Protein AF-0000000081425627 (afdb_homodimer)

Sequence (368 aa):
LAQQHPHLKVQFAIGGWDNSQHFSVLAADFSRRRVLIDSVVQVVDTHGFDGVDLDWEYPVTGGATEGTPADRRNFVHLLRELRQRFDSYERKTNRQKPLLISFAGAAGQWTLDPGYDLPMLLKYVDFVNVMSYDYFGPWKSKWGAYTGPPAPLFFGQPKKFSGKTNVDWTMKYYSCRGKNLNKVLAQQHPHLKVQFAIGGWDNSQHFSVLAADFSRRRVLIDSVVQVVDTHGFDGVDLDWEYPVTGGATEGTPADRRNFVHLLRELRQRFDSYERKTNRQKPLLISFAGAAGQWTLDPGYDLPMLLKYVDFVNVMSYDYFGPWKSKWGAYTGPPAPLFFGQPKKFSGKTNVDWTMKYYSCRGKNLNKV

Solvent-accessible surface area (backbone atoms only — not comparable to full-atom values): 19250 Å² total; per-residue (Å²): 103,66,65,83,53,66,70,54,39,44,26,40,24,44,43,31,58,85,35,19,44,54,48,47,62,38,35,66,42,72,70,43,30,47,53,53,44,52,51,52,53,49,50,32,68,75,52,64,41,44,29,39,31,43,24,46,58,26,41,30,72,13,56,73,36,70,43,48,79,63,30,21,63,24,51,39,52,44,40,47,52,42,42,52,50,50,52,51,49,34,62,75,67,65,53,90,66,81,74,42,35,29,31,42,32,56,34,48,66,83,39,36,68,69,18,49,52,55,62,63,42,58,73,46,34,41,37,36,39,27,39,49,18,76,77,47,45,102,46,72,40,24,70,44,19,45,82,61,63,43,85,64,68,66,62,79,49,71,95,78,70,64,61,60,57,40,55,56,44,30,42,47,46,47,44,46,40,66,43,37,38,77,83,103,101,67,63,82,53,66,72,56,38,44,24,41,25,43,42,32,57,81,34,19,43,53,46,47,62,38,34,66,42,71,71,43,30,48,52,53,44,52,52,51,51,49,50,32,66,76,53,64,42,42,30,38,29,44,23,44,58,27,40,29,73,12,55,72,37,71,42,46,77,63,30,21,64,26,51,37,50,43,41,47,52,41,43,51,51,50,53,52,50,36,61,75,68,64,53,89,66,82,71,41,36,30,33,42,32,56,36,46,65,84,42,36,68,69,19,48,52,56,60,64,42,57,73,45,33,39,36,36,38,27,38,50,20,76,72,42,48,100,47,78,41,79,80,34,53,75,64,70,58,83,81,68,85,70,69,80,57,74,96,78,80,67,61,76,59,38,54,55,44,30,44,48,47,46,43,46,38,65,42,39,38,76,82,104

Organism: NCBI:txid290746

Foldseek 3Di:
DCPDPVPDAFAEEDADLVRLAVLLVQLVDDVSLVVVLVVQVVVCVVPVHLAYEYENQAAQCHRPGGHNLCQAVSLLVSLVVSLVVQVVVCVVVVPPHGRFYEYEYEQFPVRPVRRYPQLSNLVRGDDYHYPCCVLCPPNCPQVVCVVPGRDDQPDPPPPPPSSVCRNVVSVCVCCCCNVVVVVD/DCPDPVVDAFAEEDADLQRLAVLLVQLVDDVSLVVVLVVQVVVCVVPVHLAYEYENQAAQCHRPGGHNLCQAVSLLVSLVVSLVVQVVVCVVVVPPHGRFYEYEYEQFPVRPVRRYPQLSNLVRGDYYHYPCCVLCDVNPDPVVCPPPDDDPPPDPPPPPDPSVCRNVVSVCVCCCCNVVVVVD

Nearest PDB structures (foldseek):
  6kxl-assembly2_B  TM=9.225E-01  e=1.005E-10  Chitiniphilus shinanonensis
  6kxn-assembly2_B  TM=9.215E-01  e=2.998E-10  Chitiniphilus shinanonensis
  6kxm-assembly2_B  TM=8.104E-01  e=3.370E-11  Chitiniphilus shinanonensis
  1itx-assembly1_A  TM=7.631E-01  e=1.461E-11  Niallia circulans
  1rd6-assembly1_A  TM=9.068E-01  e=5.702E-10  Serratia marcescens

Secondary structure (DSSP, 8-state):
-TTSSTT-EEEEEEE-GGGHHHHHHHTSSHHHHHHHHHHHHHHHHHHT-SEEEEE---TTT-SSS---TTHHHHHHHHHHHHHHHHHHHHHHHT-SSPPEEEEEEP-SHHHHHHH--HHHHTTS-SEEEEEGGGGSSS--STTSSBTB---SS-S-S-TT--HHHHHHHHHHHHHHHHH-GGG-/-TTSSTT-EEEEEEE-GGGHHHHHHHTSSHHHHHHHHHHHHHHHHHHT-SEEEEE---TTT-SSS---TTHHHHHHHHHHHHHHHHHHHHHHHT-SSPPEEEEEEP-SHHHHHHH--HHHHTTS-SEEEEEGGGGSTT--STTSTTSS--------S-TT--SHHHHHHHHHHHHHHHH-GGG-

Radius of gyration: 20.05 Å; Cα contacts (8 Å, |Δi|>4): 628; chains: 2; bounding box: 56×46×54 Å

InterPro domains:
  IPR001223 Glycoside hydrolase family 18, catalytic domain [PF00704] (2-183)
  IPR001223 Glycoside hydrolase family 18, catalytic domain [PS51910] (1-184)
  IPR001579 Glycosyl hydrolase family 18, active site [PS01095] (49-57)
  IPR011583 Chitinase II/V-like, catalytic domain [SM00636] (2-184)
  IPR017853 Glycoside hydrolase superfamily [SSF51445] (2-184)

pLDDT: mean 72.83, std 23.9, range [24.16, 98.75]

Structure (mmCIF, N/CA/C/O backbone):
data_AF-0000000081425627-model_v1
#
loop_
_entity.id
_entity.type
_entity.pdbx_description
1 polymer 'GH18 domain-containing protein'
#
loop_
_atom_site.group_PDB
_atom_site.id
_atom_site.type_symbol
_atom_site.label_atom_id
_atom_site.label_alt_id
_atom_site.label_comp_id
_atom_site.label_asym_id
_atom_site.label_entity_id
_atom_site.label_seq_id
_atom_site.pdbx_PDB_ins_code
_atom_site.Cartn_x
_atom_site.Cartn_y
_atom_site.Cartn_z
_atom_site.occupancy
_atom_site.B_iso_or_equiv
_atom_site.auth_seq_id
_atom_site.auth_comp_id
_atom_site.auth_asym_id
_atom_site.auth_atom_id
_atom_site.pdbx_PDB_model_num
ATOM 1 N N . LEU A 1 1 ? -10.188 -14.094 17.859 1 28.55 1 LEU A N 1
ATOM 2 C CA . LEU A 1 1 ? -10.453 -13.305 16.672 1 28.55 1 LEU A CA 1
ATOM 3 C C . LEU A 1 1 ? -9.18 -13.109 15.844 1 28.55 1 LEU A C 1
ATOM 5 O O . LEU A 1 1 ? -9.188 -13.305 14.625 1 28.55 1 LEU A O 1
ATOM 9 N N . ALA A 1 2 ? -8.258 -12.414 16.516 1 36.66 2 ALA A N 1
ATOM 10 C CA . ALA A 1 2 ? -6.848 -12.102 16.281 1 36.66 2 ALA A CA 1
ATOM 11 C C . ALA A 1 2 ? -6.039 -13.367 16.016 1 36.66 2 ALA A C 1
ATOM 13 O O . ALA A 1 2 ? -4.844 -13.297 15.719 1 36.66 2 ALA A O 1
ATOM 14 N N . GLN A 1 3 ? -6.699 -14.344 16.125 1 41.34 3 GLN A N 1
ATOM 15 C CA . GLN A 1 3 ? -5.891 -15.477 16.547 1 41.34 3 GLN A CA 1
ATOM 16 C C . GLN A 1 3 ? -5.219 -16.156 15.359 1 41.34 3 GLN A C 1
ATOM 18 O O . GLN A 1 3 ? -4.133 -16.719 15.492 1 41.34 3 GLN A O 1
ATOM 23 N N . GLN A 1 4 ? -6.113 -16.25 14.141 1 46.72 4 GLN A N 1
ATOM 24 C CA . GLN A 1 4 ? -5.562 -17.281 13.266 1 46.72 4 GLN A CA 1
ATOM 25 C C . GLN A 1 4 ? -4.414 -16.734 12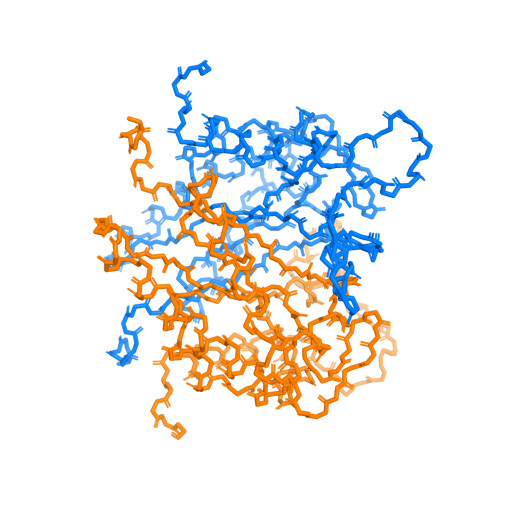.422 1 46.72 4 GLN A C 1
ATOM 27 O O . GLN A 1 4 ? -3.506 -17.469 12.039 1 46.72 4 GLN A O 1
ATOM 32 N N . HIS A 1 5 ? -4.562 -15.461 11.953 1 59.19 5 HIS A N 1
ATOM 33 C CA . HIS A 1 5 ? -3.389 -14.891 11.305 1 59.19 5 HIS A CA 1
ATOM 34 C C . HIS A 1 5 ? -2.873 -13.68 12.07 1 59.19 5 HIS A C 1
ATOM 36 O O . HIS A 1 5 ? -2.9 -12.555 11.562 1 59.19 5 HIS A O 1
ATOM 42 N N . PRO A 1 6 ? -2.516 -13.961 13.281 1 60.44 6 PRO A N 1
ATOM 43 C CA . PRO A 1 6 ? -2.125 -12.852 14.148 1 60.44 6 PRO A CA 1
ATOM 44 C C . PRO A 1 6 ? -1.086 -11.938 13.508 1 60.44 6 PRO A C 1
ATOM 46 O O . PRO A 1 6 ? -0.896 -10.805 13.961 1 60.44 6 PRO A O 1
ATOM 49 N N . HIS A 1 7 ? -0.625 -12.422 12.305 1 71.19 7 HIS A N 1
ATOM 50 C CA . HIS A 1 7 ? 0.45 -11.633 11.711 1 71.19 7 HIS A CA 1
ATOM 51 C C . HIS A 1 7 ? -0.089 -10.672 10.664 1 71.19 7 HIS A C 1
ATOM 53 O O . HIS A 1 7 ? 0.584 -9.703 10.297 1 71.19 7 HIS A O 1
ATOM 59 N N . LEU A 1 8 ? -1.434 -10.914 10.289 1 79.81 8 LEU A N 1
ATOM 60 C CA . LEU A 1 8 ? -1.987 -10.117 9.195 1 79.81 8 LEU A CA 1
ATOM 61 C C . LEU A 1 8 ? -2.408 -8.734 9.688 1 79.81 8 LEU A C 1
ATOM 63 O O . LEU A 1 8 ? -3.055 -8.617 10.727 1 79.81 8 LEU A O 1
ATOM 67 N N . LYS A 1 9 ? -1.965 -7.75 8.992 1 85.81 9 LYS A N 1
ATOM 68 C CA . LYS A 1 9 ? -2.402 -6.379 9.234 1 85.81 9 LYS A CA 1
ATOM 69 C C . LYS A 1 9 ? -3.223 -5.844 8.062 1 85.81 9 LYS A C 1
ATOM 71 O O . LYS A 1 9 ? -2.891 -6.09 6.906 1 85.81 9 LYS A O 1
ATOM 76 N N . VAL A 1 10 ? -4.32 -5.199 8.422 1 84.38 10 VAL A N 1
ATOM 77 C CA . VAL A 1 10 ? -5.188 -4.598 7.41 1 84.38 10 VAL A CA 1
ATOM 78 C C . VAL A 1 10 ? -5.254 -3.088 7.617 1 84.38 10 VAL A C 1
ATOM 80 O O . VAL A 1 10 ? -5.676 -2.617 8.672 1 84.38 10 VAL A O 1
ATOM 83 N N . GLN A 1 11 ? -4.789 -2.363 6.637 1 86.62 11 GLN A N 1
ATOM 84 C CA . GLN A 1 11 ? -4.891 -0.909 6.602 1 86.62 11 GLN A CA 1
ATOM 85 C C . GLN A 1 11 ? -5.93 -0.458 5.574 1 86.62 11 GLN A C 1
ATOM 87 O O . GLN A 1 11 ? -6.23 -1.188 4.629 1 86.62 11 GLN A O 1
ATOM 92 N N . PHE A 1 12 ? -6.473 0.724 5.836 1 83.12 12 PHE A N 1
ATOM 93 C CA . PHE A 1 12 ? -7.242 1.351 4.77 1 83.12 12 PHE A CA 1
ATOM 94 C C . PHE A 1 12 ? -6.453 2.484 4.125 1 83.12 12 PHE A C 1
ATOM 96 O O . PHE A 1 12 ? -5.656 3.148 4.789 1 83.12 12 PHE A O 1
ATOM 103 N N . ALA A 1 13 ? -6.672 2.572 2.824 1 84.12 13 ALA A N 1
ATOM 104 C CA . ALA A 1 13 ? -5.949 3.592 2.068 1 84.12 13 ALA A CA 1
ATOM 105 C C . ALA A 1 13 ? -6.855 4.773 1.736 1 84.12 13 ALA A C 1
ATOM 107 O O . ALA A 1 13 ? -8.031 4.59 1.398 1 84.12 13 ALA A O 1
ATOM 108 N N . ILE A 1 14 ? -6.227 5.941 1.899 1 81.31 14 ILE A N 1
ATOM 109 C CA . ILE A 1 14 ? -6.945 7.145 1.5 1 81.31 14 ILE A CA 1
ATOM 110 C C . ILE A 1 14 ? -6.176 7.859 0.392 1 81.31 14 ILE A C 1
ATOM 112 O O . ILE A 1 14 ? -4.945 7.914 0.417 1 81.31 14 ILE A O 1
ATOM 116 N N . GLY A 1 15 ? -6.895 8.359 -0.601 1 76.38 15 GLY A N 1
ATOM 117 C CA . GLY A 1 15 ? -6.301 9.133 -1.684 1 76.38 15 GLY A CA 1
ATOM 118 C C . GLY A 1 15 ? -6.285 8.391 -3.006 1 76.38 15 GLY A C 1
ATOM 119 O O . GLY A 1 15 ? -7.258 7.719 -3.361 1 76.38 15 GLY A O 1
ATOM 120 N N . GLY A 1 16 ? -5.141 8.523 -3.832 1 64.12 16 GLY A N 1
ATOM 121 C CA . GLY A 1 16 ? -5.008 7.996 -5.184 1 64.12 16 GLY A CA 1
ATOM 122 C C . GLY A 1 16 ? -4.996 9.078 -6.246 1 64.12 16 GLY A C 1
ATOM 123 O O . GLY A 1 16 ? -5.156 10.266 -5.934 1 64.12 16 GLY A O 1
ATOM 124 N N . TRP A 1 17 ? -4.656 8.648 -7.445 1 55.59 17 TRP A N 1
ATOM 125 C CA . TRP A 1 17 ? -4.41 9.5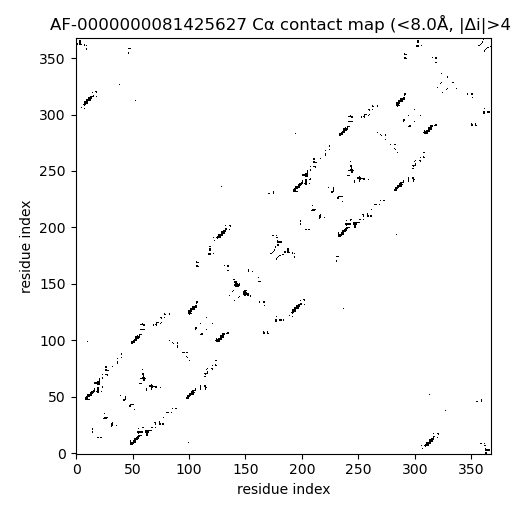78 -8.547 1 55.59 17 TRP A CA 1
ATOM 126 C C . TRP A 1 17 ? -5.551 10.586 -8.68 1 55.59 17 TRP A C 1
ATOM 128 O O . TRP A 1 17 ? -5.32 11.797 -8.664 1 55.59 17 TRP A O 1
ATOM 138 N N . ASP A 1 18 ? -6.723 10.078 -8.68 1 58.22 18 ASP A N 1
ATOM 139 C CA . ASP A 1 18 ? -7.875 10.93 -8.945 1 58.22 18 ASP A CA 1
ATOM 140 C C . ASP A 1 18 ? -8.203 11.805 -7.738 1 58.22 18 ASP A C 1
ATOM 142 O O . ASP A 1 18 ? -8.922 12.797 -7.863 1 58.22 18 ASP A O 1
ATOM 146 N N . ASN A 1 19 ? -7.547 11.461 -6.602 1 61.03 19 ASN A N 1
ATOM 147 C CA . ASN A 1 19 ? -7.953 12.172 -5.391 1 61.03 19 ASN A CA 1
ATOM 148 C C . ASN A 1 19 ? -6.809 13.016 -4.828 1 61.03 19 ASN A C 1
ATOM 150 O O . ASN A 1 19 ? -6.938 13.602 -3.754 1 61.03 19 ASN A O 1
ATOM 154 N N . SER A 1 20 ? -5.762 13.102 -5.582 1 63.62 20 SER A N 1
ATOM 155 C CA . SER A 1 20 ? -4.578 13.805 -5.113 1 63.62 20 SER A CA 1
ATOM 156 C C . SER A 1 20 ? -4.879 15.281 -4.855 1 63.62 20 SER A C 1
ATOM 158 O O . SER A 1 20 ? -4.336 15.875 -3.926 1 63.62 20 SER A O 1
ATOM 160 N N . GLN A 1 21 ? -5.805 15.852 -5.629 1 65.06 21 GLN A N 1
ATOM 161 C CA . GLN A 1 21 ? -6.156 17.266 -5.484 1 65.06 21 GLN A CA 1
ATOM 162 C C . GLN A 1 21 ? -6.801 17.531 -4.125 1 65.06 21 GLN A C 1
ATOM 164 O O . GLN A 1 21 ? -6.676 18.625 -3.582 1 65.06 21 GLN A O 1
ATOM 169 N N . HIS A 1 22 ? -7.379 16.625 -3.604 1 75.06 22 HIS A N 1
ATOM 170 C CA . HIS A 1 22 ? -8.062 16.812 -2.33 1 75.06 22 HIS A CA 1
ATOM 171 C C . HIS A 1 22 ? -7.074 16.828 -1.167 1 75.06 22 HIS A C 1
ATOM 173 O O . HIS A 1 22 ? -7.316 17.469 -0.146 1 75.06 22 HIS A O 1
ATOM 179 N N . PHE A 1 23 ? -6.016 16.188 -1.424 1 82.88 23 PHE A N 1
ATOM 180 C CA . PHE A 1 23 ? -5.031 16.172 -0.348 1 82.88 23 PHE A CA 1
ATOM 181 C C . PHE A 1 23 ? -4.414 17.562 -0.154 1 82.88 23 PHE A C 1
ATOM 183 O O . PHE A 1 23 ? -4.152 17.969 0.977 1 82.88 23 PHE A O 1
ATOM 190 N N . SER A 1 24 ? -4.25 18.234 -1.32 1 85.75 24 SER A N 1
ATOM 191 C CA . SER A 1 24 ? -3.672 19.578 -1.219 1 85.75 24 SER A CA 1
ATOM 192 C C . SER A 1 24 ? -4.551 20.484 -0.38 1 85.75 24 SER A C 1
ATOM 194 O O . SER A 1 24 ? -4.051 21.266 0.444 1 85.75 24 SER A O 1
ATOM 196 N N . VAL A 1 25 ? -5.82 20.391 -0.529 1 84.19 25 VAL A N 1
ATOM 197 C CA . VAL A 1 25 ? -6.766 21.234 0.196 1 84.19 25 VAL A CA 1
ATOM 198 C C . VAL A 1 25 ? -6.879 20.766 1.643 1 84.19 25 VAL A C 1
ATOM 200 O O . VAL A 1 25 ? -6.812 21.562 2.574 1 84.19 25 VAL A O 1
ATOM 203 N N . LEU A 1 26 ? -6.926 19.5 1.896 1 86 26 LEU A N 1
ATOM 204 C CA . LEU A 1 26 ? -7.164 18.922 3.215 1 86 26 LEU A CA 1
ATOM 205 C C . LEU A 1 26 ? -5.934 19.078 4.105 1 86 26 LEU A C 1
ATOM 207 O O . LEU A 1 26 ? -6.059 19.172 5.328 1 86 26 LEU A O 1
ATOM 211 N N . ALA A 1 27 ? -4.809 19.156 3.486 1 92 27 ALA A N 1
ATOM 212 C CA . ALA A 1 27 ? -3.568 19.219 4.258 1 92 27 ALA A CA 1
ATOM 213 C C . ALA A 1 27 ? -3.098 20.672 4.41 1 92 27 ALA A C 1
ATOM 215 O O . ALA A 1 27 ? -2.08 20.938 5.055 1 92 27 ALA A O 1
ATOM 216 N N . ALA A 1 28 ? -3.807 21.656 3.934 1 92.31 28 ALA A N 1
ATOM 217 C CA . ALA A 1 28 ? -3.33 23.016 3.701 1 92.31 28 ALA A CA 1
ATOM 218 C C . ALA A 1 28 ? -3.129 23.75 5.02 1 92.31 28 ALA A C 1
ATOM 220 O O . ALA A 1 28 ? -2.297 24.656 5.109 1 92.31 28 ALA A O 1
ATOM 221 N N . ASP A 1 29 ? -3.957 23.453 5.969 1 94.62 29 ASP A N 1
ATOM 222 C CA . ASP A 1 29 ? -3.834 24.125 7.25 1 94.62 29 ASP A CA 1
ATOM 223 C C . ASP A 1 29 ? -4.234 23.203 8.398 1 94.62 29 ASP A C 1
ATOM 225 O O . ASP A 1 29 ? -4.746 22.109 8.18 1 94.62 29 ASP A O 1
ATOM 229 N N . PHE A 1 30 ? -3.967 23.703 9.648 1 96.25 30 PHE A N 1
ATOM 230 C CA . PHE A 1 30 ? -4.117 22.891 10.852 1 96.25 30 PHE A CA 1
ATOM 231 C C . PHE A 1 30 ? -5.562 22.438 11.016 1 96.25 30 PHE A C 1
ATOM 233 O O . PHE A 1 30 ? -5.82 21.281 11.359 1 96.25 30 PHE A O 1
ATOM 240 N N . SER A 1 31 ? -6.473 23.328 10.812 1 94.44 31 SER A N 1
ATOM 241 C CA . SER A 1 31 ? -7.883 23.016 11.023 1 94.44 31 SER A CA 1
ATOM 242 C C . SER A 1 31 ? -8.352 21.922 10.07 1 94.44 31 SER A C 1
ATOM 244 O O . SER A 1 31 ? -9.07 21 10.477 1 94.44 31 SER A O 1
ATOM 246 N N . ARG A 1 32 ? -7.992 22.016 8.812 1 90.38 32 ARG A N 1
ATOM 247 C CA . ARG A 1 32 ? -8.383 21.031 7.82 1 90.38 32 ARG A CA 1
ATOM 248 C C . ARG A 1 32 ? -7.688 19.688 8.07 1 90.38 32 ARG A C 1
ATOM 250 O O . ARG A 1 32 ? -8.305 18.625 7.949 1 90.38 32 ARG A O 1
ATOM 257 N N . ARG A 1 33 ? -6.449 19.719 8.445 1 94.12 33 ARG A N 1
ATOM 258 C CA . ARG A 1 33 ? -5.742 18.5 8.789 1 94.12 33 ARG A CA 1
ATOM 259 C C . ARG A 1 33 ? -6.395 17.797 9.977 1 94.12 33 ARG A C 1
ATOM 261 O O . ARG A 1 33 ? -6.527 16.578 9.992 1 94.12 33 ARG A O 1
ATOM 268 N N . ARG A 1 34 ? -6.805 18.594 10.922 1 93.69 34 ARG A N 1
ATOM 269 C CA . ARG A 1 34 ? -7.453 18.031 12.102 1 93.69 34 ARG A CA 1
ATOM 270 C C . ARG A 1 34 ? -8.719 17.281 11.719 1 93.69 34 ARG A C 1
ATOM 272 O O . ARG A 1 34 ? -8.984 16.188 12.234 1 93.69 34 ARG A O 1
ATOM 279 N N . VAL A 1 35 ? -9.453 17.812 10.82 1 88.69 35 VAL A N 1
ATOM 280 C CA . VAL A 1 35 ? -10.688 17.172 10.367 1 88.69 35 VAL A CA 1
ATOM 281 C C . VAL A 1 35 ? -10.359 15.844 9.703 1 88.69 35 VAL A C 1
ATOM 283 O O . VAL A 1 35 ? -10.992 14.82 10 1 88.69 35 VAL A O 1
ATOM 286 N N . LEU A 1 36 ? -9.406 15.844 8.828 1 87.62 36 LEU A N 1
ATOM 287 C CA . LEU A 1 36 ? -9 14.617 8.156 1 87.62 36 LEU A CA 1
ATOM 288 C C . LEU A 1 36 ? -8.508 13.578 9.156 1 87.62 36 LEU A C 1
ATOM 290 O O . LEU A 1 36 ? -8.93 12.422 9.109 1 87.62 36 LEU A O 1
ATOM 294 N N . ILE A 1 37 ? -7.688 14.008 10.039 1 94.19 37 ILE A N 1
ATOM 295 C CA . ILE A 1 37 ? -7.078 13.117 11.023 1 94.19 37 ILE A CA 1
ATOM 296 C C . ILE A 1 37 ? -8.156 12.539 11.93 1 94.19 37 ILE A C 1
ATOM 298 O O . ILE A 1 37 ? -8.156 11.336 12.219 1 94.19 37 ILE A O 1
ATOM 302 N N . ASP A 1 38 ? -9.086 13.328 12.352 1 91.56 38 ASP A N 1
ATOM 303 C CA . ASP A 1 38 ? -10.195 12.844 13.172 1 91.56 38 ASP A CA 1
ATOM 304 C C . ASP A 1 38 ? -11.023 11.805 12.422 1 91.56 38 ASP A C 1
ATOM 306 O O . ASP A 1 38 ? -11.469 10.812 13 1 91.56 38 ASP A O 1
ATOM 310 N N . SER A 1 39 ? -11.227 12.016 11.172 1 85.56 39 SER A N 1
ATOM 311 C CA . SER A 1 39 ? -11.969 11.062 10.344 1 85.56 39 SER A CA 1
ATOM 312 C C . SER A 1 39 ? -11.227 9.734 10.242 1 85.56 39 SER A C 1
ATOM 314 O O . SER A 1 39 ? -11.844 8.672 10.289 1 85.56 39 SER A O 1
ATOM 316 N N . VAL A 1 40 ? -9.938 9.805 10.07 1 89.19 40 VAL A N 1
ATOM 317 C CA . VAL A 1 40 ? -9.109 8.602 9.992 1 89.19 40 VAL A CA 1
ATOM 318 C C . VAL A 1 40 ? -9.234 7.809 11.289 1 89.19 40 VAL A C 1
ATOM 320 O O . VAL A 1 40 ? -9.445 6.594 11.258 1 89.19 40 VAL A O 1
ATOM 323 N N . VAL A 1 41 ? -9.117 8.492 12.398 1 92.75 41 VAL A N 1
ATOM 324 C CA . VAL A 1 41 ? -9.195 7.832 13.703 1 92.75 41 VAL A CA 1
ATOM 325 C C . VAL A 1 41 ? -10.57 7.195 13.883 1 92.75 41 VAL A C 1
ATOM 327 O O . VAL A 1 41 ? -10.68 6.082 14.398 1 92.75 41 VAL A O 1
ATOM 330 N N . GLN A 1 42 ? -11.57 7.828 13.438 1 87.69 42 GLN A N 1
ATOM 331 C CA . GLN A 1 42 ? -12.922 7.289 13.531 1 87.69 42 GLN A CA 1
ATOM 332 C C . GLN A 1 42 ? -13.062 6 12.727 1 87.69 42 GLN A C 1
ATOM 334 O O . GLN A 1 42 ? -13.68 5.039 13.188 1 87.69 42 GLN A O 1
ATOM 339 N N . VAL A 1 43 ? -12.539 5.98 11.555 1 82.94 43 VAL A N 1
ATOM 340 C CA . VAL A 1 43 ? -12.602 4.797 10.703 1 82.94 43 VAL A CA 1
ATOM 341 C C . VAL A 1 43 ? -11.852 3.643 11.367 1 82.94 43 VAL A C 1
ATOM 343 O O . VAL A 1 43 ? -12.344 2.512 11.406 1 82.94 43 VAL A O 1
ATOM 346 N N . VAL A 1 44 ? -10.656 3.93 11.859 1 88.31 44 VAL A N 1
ATOM 347 C CA . VAL A 1 44 ? -9.852 2.93 12.547 1 88.31 44 VAL A CA 1
ATOM 348 C C . VAL A 1 44 ? -10.625 2.373 13.742 1 88.31 44 VAL A C 1
ATOM 350 O O . VAL A 1 44 ? -10.688 1.156 13.938 1 88.31 44 VAL A O 1
ATOM 353 N N . ASP A 1 45 ? -11.195 3.244 14.461 1 88.81 45 ASP A N 1
ATOM 354 C CA . ASP A 1 45 ? -11.93 2.859 15.664 1 88.81 45 ASP A CA 1
ATOM 355 C C . ASP A 1 45 ? -13.164 2.035 15.312 1 88.81 45 ASP A C 1
ATOM 357 O O . ASP A 1 45 ? -13.414 0.996 15.922 1 88.81 45 ASP A O 1
ATOM 361 N N . THR A 1 46 ? -13.922 2.395 14.344 1 83.06 46 THR A N 1
ATOM 362 C CA . THR A 1 46 ? -15.195 1.782 13.992 1 83.06 46 THR A CA 1
ATOM 363 C C . THR A 1 46 ? -14.984 0.41 13.359 1 83.06 46 THR A C 1
ATOM 365 O O . THR A 1 46 ? -15.742 -0.524 13.617 1 83.06 46 THR A O 1
ATOM 368 N N . HIS A 1 47 ? -13.922 0.257 12.547 1 81 47 HIS A N 1
ATOM 369 C CA . HIS A 1 47 ? -13.812 -0.945 11.734 1 81 47 HIS A CA 1
ATOM 370 C C . HIS A 1 47 ? -12.648 -1.818 12.188 1 81 47 HIS A C 1
ATOM 372 O O . HIS A 1 47 ? -12.453 -2.916 11.656 1 81 47 HIS A O 1
ATOM 378 N N . GLY A 1 48 ? -11.859 -1.321 13.086 1 84.31 48 GLY A N 1
ATOM 379 C CA . GLY A 1 48 ? -10.797 -2.127 13.664 1 84.31 48 GLY A CA 1
ATOM 380 C C . GLY A 1 48 ? -9.602 -2.285 12.742 1 84.31 48 GLY A C 1
ATOM 381 O O . GLY A 1 48 ? -8.938 -3.322 12.758 1 84.31 48 GLY A O 1
ATOM 382 N N . PHE A 1 49 ? -9.336 -1.328 11.93 1 87.44 49 PHE A N 1
ATOM 383 C CA . PHE A 1 49 ? -8.172 -1.37 11.047 1 87.44 49 PHE A CA 1
ATOM 384 C C . PHE A 1 49 ? -6.883 -1.225 11.852 1 87.44 49 PHE A C 1
ATOM 386 O O . PHE A 1 49 ? -6.891 -0.664 12.953 1 87.44 49 PHE A O 1
ATOM 393 N N . ASP A 1 50 ? -5.797 -1.773 11.258 1 91.44 50 ASP A N 1
ATOM 394 C CA . ASP A 1 50 ? -4.504 -1.753 11.93 1 91.44 50 ASP A CA 1
ATOM 395 C C . ASP A 1 50 ? -3.752 -0.456 11.641 1 91.44 50 ASP A C 1
ATOM 397 O O . ASP A 1 50 ? -2.686 -0.208 12.203 1 91.44 50 ASP A O 1
ATOM 401 N N . GLY A 1 51 ? -4.305 0.401 10.781 1 92.81 51 GLY A N 1
ATOM 402 C CA . GLY A 1 51 ? -3.664 1.659 10.43 1 92.81 51 GLY A CA 1
ATOM 403 C C . GLY A 1 51 ? -4.223 2.279 9.164 1 92.81 51 GLY A C 1
ATOM 404 O O . GLY A 1 51 ? -5.363 2.008 8.781 1 92.81 51 GLY A O 1
ATOM 405 N N . VAL A 1 52 ? -3.377 3.207 8.586 1 91.75 52 VAL A N 1
ATOM 406 C CA . VAL A 1 52 ? -3.811 3.936 7.398 1 91.75 52 VAL A CA 1
ATOM 407 C C . VAL A 1 52 ? -2.639 4.094 6.434 1 91.75 52 VAL A C 1
ATOM 409 O O . VAL A 1 52 ? -1.494 4.266 6.859 1 91.75 52 VAL A O 1
ATOM 412 N N . ASP A 1 53 ? -2.994 3.912 5.172 1 91.31 53 ASP A N 1
ATOM 413 C CA . ASP A 1 53 ? -2.064 4.211 4.09 1 91.31 53 ASP A CA 1
ATOM 414 C C . ASP A 1 53 ? -2.469 5.492 3.357 1 91.31 53 ASP A C 1
ATOM 416 O O . ASP A 1 53 ? -3.582 5.59 2.838 1 91.31 53 ASP A O 1
ATOM 420 N N . LEU A 1 54 ? -1.602 6.551 3.385 1 90.94 54 LEU A N 1
ATOM 421 C CA . LEU A 1 54 ? -1.88 7.793 2.672 1 90.94 54 LEU A CA 1
ATOM 422 C C . LEU A 1 54 ? -1.364 7.723 1.237 1 90.94 54 LEU A C 1
ATOM 424 O O . LEU A 1 54 ? -0.153 7.711 1.008 1 90.94 54 LEU A O 1
ATOM 428 N N . ASP A 1 55 ? -2.295 7.754 0.304 1 86.25 55 ASP A N 1
ATOM 429 C CA . ASP A 1 55 ? -1.98 7.633 -1.115 1 86.25 55 ASP A CA 1
ATOM 430 C C . ASP A 1 55 ? -2.092 8.984 -1.821 1 86.25 55 ASP A C 1
ATOM 432 O O . ASP A 1 55 ? -2.871 9.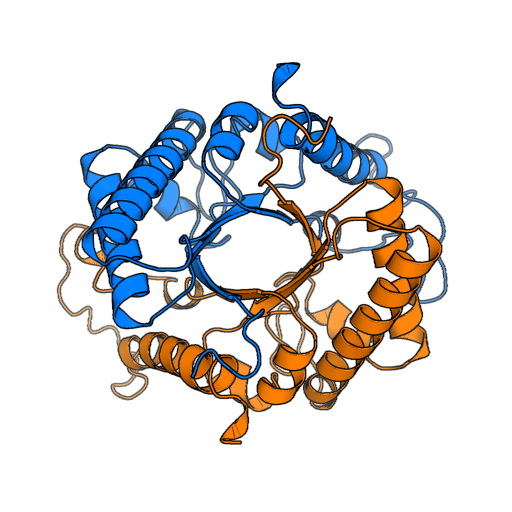133 -2.764 1 86.25 55 ASP A O 1
ATOM 436 N N . TRP A 1 56 ? -1.28 9.945 -1.415 1 84.19 56 TRP A N 1
ATOM 437 C CA . TRP A 1 56 ? -1.237 11.258 -2.064 1 84.19 56 TRP A CA 1
ATOM 438 C C . TRP A 1 56 ? -0.514 11.172 -3.404 1 84.19 56 TRP A C 1
ATOM 440 O O . TRP A 1 56 ? -0.99 11.711 -4.406 1 84.19 56 TRP A O 1
ATOM 450 N N . GLU A 1 57 ? 0.607 10.492 -3.557 1 76.25 57 GLU A N 1
ATOM 451 C CA . GLU A 1 57 ? 1.433 10.086 -4.691 1 76.25 57 GLU A CA 1
ATOM 452 C C . GLU A 1 57 ? 2.096 11.289 -5.348 1 76.25 57 GLU A C 1
ATOM 454 O O . GLU A 1 57 ? 3.264 11.234 -5.734 1 76.25 57 GLU A O 1
ATOM 459 N N . TYR A 1 58 ? 1.317 12.469 -5.422 1 79.88 58 TYR A N 1
ATOM 460 C CA . TYR A 1 58 ? 1.872 13.555 -6.227 1 79.88 58 TYR A CA 1
ATOM 461 C C . TYR A 1 58 ? 1.675 14.898 -5.539 1 79.88 58 TYR A C 1
ATOM 463 O O . TYR A 1 58 ? 1.111 15.828 -6.125 1 79.88 58 TYR A O 1
ATOM 471 N N . PRO A 1 59 ? 2.234 15.023 -4.273 1 88.75 59 PRO A N 1
ATOM 472 C CA . PRO A 1 59 ? 2.238 16.375 -3.717 1 88.75 59 PRO A CA 1
ATOM 473 C C . PRO A 1 59 ? 2.961 17.391 -4.613 1 88.75 59 PRO A C 1
ATOM 475 O O . PRO A 1 59 ? 3.975 17.047 -5.23 1 88.75 59 PRO A O 1
ATOM 478 N N . VAL A 1 60 ? 2.449 18.641 -4.715 1 86.5 60 VAL A N 1
ATOM 479 C CA . VAL A 1 60 ? 2.986 19.734 -5.504 1 86.5 60 VAL A CA 1
ATOM 480 C C . VAL A 1 60 ? 2.742 19.484 -6.988 1 86.5 60 VAL A C 1
ATOM 482 O O . VAL A 1 60 ? 2.201 20.344 -7.695 1 86.5 60 VAL A O 1
ATOM 485 N N . THR A 1 61 ? 3.094 18.281 -7.609 1 77.19 61 THR A N 1
ATOM 486 C CA . THR A 1 61 ? 3.236 18.062 -9.047 1 77.19 61 THR A CA 1
ATOM 487 C C . THR A 1 61 ? 1.94 17.531 -9.641 1 77.19 61 THR A C 1
ATOM 489 O O . THR A 1 61 ? 1.83 17.375 -10.859 1 77.19 61 THR A O 1
ATOM 492 N N . GLY A 1 62 ? 1.074 17.266 -8.906 1 67.44 62 GLY A N 1
ATOM 493 C CA . GLY A 1 62 ? -0.177 17.047 -9.617 1 67.44 62 GLY A CA 1
ATOM 494 C C . GLY A 1 62 ? -0.773 15.672 -9.367 1 67.44 62 GLY A C 1
ATOM 495 O O . GLY A 1 62 ? -0.43 15.016 -8.383 1 67.44 62 GLY A O 1
ATOM 496 N N . GLY A 1 63 ? -1.596 15.164 -10.031 1 61.19 63 GLY A N 1
ATOM 497 C CA . GLY A 1 63 ? -2.598 14.141 -10.273 1 61.19 63 GLY A CA 1
ATOM 498 C C . GLY A 1 63 ? -3.693 14.586 -11.227 1 61.19 63 GLY A C 1
ATOM 499 O O . GLY A 1 63 ? -3.414 15.023 -12.336 1 61.19 63 GLY A O 1
ATOM 500 N N . ALA A 1 64 ? -4.762 14.547 -10.758 1 59.34 64 ALA A N 1
ATOM 501 C CA . ALA A 1 64 ? -5.824 15.078 -11.609 1 59.34 64 ALA A CA 1
ATOM 502 C C . ALA A 1 64 ? -5.777 16.609 -11.664 1 59.34 64 ALA A C 1
ATOM 504 O O . ALA A 1 64 ? -6.074 17.203 -12.695 1 59.34 64 ALA A O 1
ATOM 505 N N . THR A 1 65 ? -5.32 17.234 -10.609 1 66.25 65 THR A N 1
ATOM 506 C CA . THR A 1 65 ? -5.137 18.688 -10.484 1 66.25 65 THR A CA 1
ATOM 507 C C . THR A 1 65 ? -3.791 19 -9.836 1 66.25 65 THR A C 1
ATOM 509 O O . THR A 1 65 ? -3.363 18.312 -8.906 1 66.25 65 THR A O 1
ATOM 512 N N . GLU A 1 66 ? -3.211 20.094 -10.32 1 76.12 66 GLU A N 1
ATOM 513 C CA . GLU A 1 66 ? -1.907 20.5 -9.805 1 76.12 66 GLU A CA 1
ATOM 514 C C . GLU A 1 66 ? -1.994 20.891 -8.336 1 76.12 66 GLU A C 1
ATOM 516 O O . GLU A 1 66 ? -2.992 21.469 -7.898 1 76.12 66 GLU A O 1
ATOM 521 N N . GLY A 1 67 ? -1.004 20.547 -7.609 1 86.75 67 GLY A N 1
ATOM 522 C CA . GLY A 1 67 ? -0.862 20.969 -6.227 1 86.75 67 GLY A CA 1
ATOM 523 C C . GLY A 1 67 ? -0.146 22.297 -6.078 1 86.75 67 GLY A C 1
ATOM 524 O O . GLY A 1 67 ? -0.152 23.109 -6.996 1 86.75 67 GLY A O 1
ATOM 525 N N . THR A 1 68 ? 0.237 22.719 -4.84 1 91.19 68 THR A N 1
ATOM 526 C CA . THR A 1 68 ? 0.978 23.922 -4.504 1 91.19 68 THR A CA 1
ATOM 527 C C . THR A 1 68 ? 2.322 23.578 -3.871 1 91.19 68 THR A C 1
ATOM 529 O O . THR A 1 68 ? 2.477 22.516 -3.275 1 91.19 68 THR A O 1
ATOM 532 N N . PRO A 1 69 ? 3.311 24.5 -3.936 1 93.94 69 PRO A N 1
ATOM 533 C CA . PRO A 1 69 ? 4.609 24.234 -3.311 1 93.94 69 PRO A CA 1
ATOM 534 C C . PRO A 1 69 ? 4.5 23.969 -1.812 1 93.94 69 PRO A C 1
ATOM 536 O O . PRO A 1 69 ? 5.328 23.234 -1.252 1 93.94 69 PRO A O 1
ATOM 539 N N . ALA A 1 70 ? 3.471 24.406 -1.12 1 96 70 ALA A N 1
ATOM 540 C CA . ALA A 1 70 ? 3.279 24.219 0.316 1 96 70 ALA A CA 1
ATOM 541 C C . ALA A 1 70 ? 2.965 22.766 0.644 1 96 70 ALA A C 1
ATOM 543 O O . ALA A 1 70 ? 3.047 22.359 1.804 1 96 70 ALA A O 1
ATOM 544 N N . ASP A 1 71 ? 2.639 21.953 -0.358 1 95.12 71 ASP A N 1
ATOM 545 C CA . ASP A 1 71 ? 2.271 20.547 -0.148 1 95.12 71 ASP A CA 1
ATOM 546 C C . ASP A 1 71 ? 3.412 19.781 0.503 1 95.12 71 ASP A C 1
ATOM 548 O O . ASP A 1 71 ? 3.178 18.875 1.307 1 95.12 71 ASP A O 1
ATOM 552 N N . ARG A 1 72 ? 4.578 20.156 0.108 1 95 72 ARG A N 1
ATOM 553 C CA . ARG A 1 72 ? 5.746 19.453 0.635 1 95 72 ARG A CA 1
ATOM 554 C C . ARG A 1 72 ? 5.812 19.562 2.154 1 95 72 ARG A C 1
ATOM 556 O O . ARG A 1 72 ? 5.914 18.547 2.854 1 95 72 ARG A O 1
ATOM 563 N N . ARG A 1 73 ? 5.766 20.734 2.707 1 97.19 73 ARG A N 1
ATOM 564 C CA . ARG A 1 73 ? 5.797 20.953 4.148 1 97.19 73 ARG A CA 1
ATOM 565 C C . ARG A 1 73 ? 4.5 20.484 4.801 1 97.19 73 ARG A C 1
ATOM 567 O O . ARG A 1 73 ? 4.512 19.969 5.922 1 97.19 73 ARG A O 1
ATOM 574 N N . ASN A 1 74 ? 3.369 20.672 4.113 1 97.06 74 ASN A N 1
ATOM 575 C CA . ASN A 1 74 ? 2.074 20.266 4.652 1 97.06 74 ASN A CA 1
ATOM 576 C C . ASN A 1 74 ? 1.968 18.766 4.809 1 97.06 74 ASN A C 1
ATOM 578 O O . ASN A 1 74 ? 1.314 18.266 5.734 1 97.06 74 ASN A O 1
ATOM 582 N N . PHE A 1 75 ? 2.562 18.016 3.912 1 96.38 75 PHE A N 1
ATOM 583 C CA . PHE A 1 75 ? 2.588 16.562 4.023 1 96.38 75 PHE A CA 1
ATOM 584 C C . PHE A 1 75 ? 3.285 16.125 5.309 1 96.38 75 PHE A C 1
ATOM 586 O O . PHE A 1 75 ? 2.795 15.25 6.02 1 96.38 75 PHE A O 1
ATOM 593 N N . VAL A 1 76 ? 4.383 16.797 5.664 1 97.06 76 VAL A N 1
ATOM 594 C CA . VAL A 1 76 ? 5.105 16.5 6.895 1 97.06 76 VAL A CA 1
ATOM 595 C C . VAL A 1 76 ? 4.227 16.828 8.102 1 97.06 76 VAL A C 1
ATOM 597 O O . VAL A 1 76 ? 4.109 16.016 9.023 1 97.06 76 VAL A O 1
ATOM 600 N N . HIS A 1 77 ? 3.58 18 8.047 1 98.5 77 HIS A N 1
ATOM 601 C CA . HIS A 1 77 ? 2.689 18.375 9.141 1 98.5 77 HIS A CA 1
ATOM 602 C C . HIS A 1 77 ? 1.572 17.344 9.32 1 98.5 77 HIS A C 1
ATOM 604 O O . HIS A 1 77 ? 1.244 16.969 10.453 1 98.5 77 HIS A O 1
ATOM 610 N N . LEU A 1 78 ? 1.032 16.922 8.203 1 97.38 78 LEU A N 1
ATOM 611 C CA . LEU A 1 78 ? -0.06 15.961 8.242 1 97.38 78 LEU A CA 1
ATOM 612 C C . LEU A 1 78 ? 0.384 14.664 8.906 1 97.38 78 LEU A C 1
ATOM 614 O O . LEU A 1 78 ? -0.286 14.172 9.82 1 97.38 78 LEU A O 1
ATOM 618 N N . LEU A 1 79 ? 1.516 14.141 8.492 1 97.62 79 LEU A N 1
ATOM 619 C CA . LEU A 1 79 ? 1.984 12.867 9.031 1 97.62 79 LEU A CA 1
ATOM 620 C C . LEU A 1 79 ? 2.398 13.016 10.492 1 97.62 79 LEU A C 1
ATOM 622 O O . LEU A 1 79 ? 2.15 12.117 11.305 1 97.62 79 LEU A O 1
ATOM 626 N N . ARG A 1 80 ? 3.031 14.102 10.852 1 98 80 ARG A N 1
ATOM 627 C CA . ARG A 1 80 ? 3.422 14.359 12.234 1 98 80 ARG A CA 1
ATOM 628 C C . ARG A 1 80 ? 2.199 14.422 13.148 1 98 80 ARG A C 1
ATOM 630 O O . ARG A 1 80 ? 2.16 13.758 14.188 1 98 80 ARG A O 1
ATOM 637 N N . GLU A 1 81 ? 1.242 15.18 12.734 1 98.69 81 GLU A N 1
ATOM 638 C CA . GLU A 1 81 ? 0.03 15.352 13.523 1 98.69 81 GLU A CA 1
ATOM 639 C C . GLU A 1 81 ? -0.769 14.047 13.602 1 98.69 81 GLU A C 1
ATOM 641 O O . GLU A 1 81 ? -1.356 13.734 14.641 1 98.69 81 GLU A O 1
ATOM 646 N N . LEU A 1 82 ? -0.804 13.336 12.508 1 98.12 82 LEU A N 1
ATOM 647 C CA . LEU A 1 82 ? -1.462 12.031 12.492 1 98.12 82 LEU A CA 1
ATOM 648 C C . LEU A 1 82 ? -0.794 11.078 13.477 1 98.12 82 LEU A C 1
ATOM 650 O O . LEU A 1 82 ? -1.476 10.383 14.242 1 98.12 82 LEU A O 1
ATOM 654 N N . ARG A 1 83 ? 0.523 10.992 13.484 1 98.06 83 ARG A N 1
ATOM 655 C CA . ARG A 1 83 ? 1.253 10.133 14.414 1 98.06 83 ARG A CA 1
ATOM 656 C C . ARG A 1 83 ? 0.94 10.516 15.859 1 98.06 83 ARG A C 1
ATOM 658 O O . ARG A 1 83 ? 0.696 9.641 16.703 1 98.06 83 ARG A O 1
ATOM 665 N N . GLN A 1 84 ? 0.926 11.758 16.141 1 98.38 84 GLN A N 1
ATOM 666 C CA . GLN A 1 84 ? 0.606 12.227 17.484 1 98.38 84 GLN A CA 1
ATOM 667 C C . GLN A 1 84 ? -0.805 11.812 17.891 1 98.38 84 GLN A C 1
ATOM 669 O O . GLN A 1 84 ? -1.028 11.383 19.031 1 98.38 84 GLN A O 1
ATOM 674 N N . ARG A 1 85 ? -1.668 11.984 16.984 1 98.38 85 ARG A N 1
ATOM 675 C CA . ARG A 1 85 ? -3.053 11.625 17.281 1 98.38 85 ARG A CA 1
ATOM 676 C C . ARG A 1 85 ? -3.195 10.125 17.5 1 98.38 85 ARG A C 1
ATOM 678 O O . ARG A 1 85 ? -3.938 9.688 18.375 1 98.38 85 ARG A O 1
ATOM 685 N N . PHE A 1 86 ? -2.57 9.312 16.641 1 98.19 86 PHE A N 1
ATOM 686 C CA . PHE A 1 86 ? -2.564 7.863 16.812 1 98.19 86 PHE A CA 1
ATOM 687 C C . PHE A 1 86 ? -1.985 7.488 18.172 1 98.19 86 PHE A C 1
ATOM 689 O O . PHE A 1 86 ? -2.547 6.648 18.875 1 98.19 86 PHE A O 1
ATOM 696 N N . ASP A 1 87 ? -0.896 8.102 18.594 1 97.75 87 ASP A N 1
ATOM 697 C CA . ASP A 1 87 ? -0.286 7.844 19.891 1 97.75 87 ASP A CA 1
ATOM 698 C C . ASP A 1 87 ? -1.268 8.125 21.031 1 97.75 87 ASP A C 1
ATOM 700 O O . ASP A 1 87 ? -1.394 7.328 21.953 1 97.75 87 ASP A O 1
ATOM 704 N N . SER A 1 88 ? -1.9 9.195 20.938 1 98 88 SER A N 1
ATOM 705 C CA . SER A 1 88 ? -2.887 9.57 21.953 1 98 88 SER A CA 1
ATOM 706 C C . SER A 1 88 ? -4.031 8.562 22 1 98 88 SER A C 1
ATOM 708 O O . SER A 1 88 ? -4.461 8.148 23.078 1 98 88 SER A O 1
ATOM 710 N N . TYR A 1 89 ? -4.516 8.219 20.844 1 97.94 89 TYR A N 1
ATOM 711 C CA . TYR A 1 89 ? -5.598 7.246 20.75 1 97.94 89 TYR A CA 1
ATOM 712 C C . TYR A 1 89 ? -5.188 5.906 21.344 1 97.94 89 TYR A C 1
ATOM 714 O O . TYR A 1 89 ? -5.957 5.285 22.078 1 97.94 89 TYR A O 1
ATOM 722 N N . GLU A 1 90 ? -3.988 5.492 21 1 97.62 90 GLU A N 1
ATOM 723 C CA . GLU A 1 90 ? -3.457 4.23 21.516 1 97.62 90 GLU A CA 1
ATOM 724 C C . GLU A 1 90 ? -3.393 4.242 23.047 1 97.62 90 GLU A C 1
ATOM 726 O O . GLU A 1 90 ? -3.758 3.26 23.688 1 97.62 90 GLU A O 1
ATOM 731 N N . ARG A 1 91 ? -2.936 5.277 23.625 1 97.12 91 ARG A N 1
ATOM 732 C CA . ARG A 1 91 ? -2.852 5.414 25.062 1 97.12 91 ARG A CA 1
ATOM 733 C C . ARG A 1 91 ? -4.238 5.402 25.703 1 97.12 91 ARG A C 1
ATOM 735 O O . ARG A 1 91 ? -4.465 4.711 26.703 1 97.12 91 ARG A O 1
ATOM 742 N N . LYS A 1 92 ? -5.105 6.141 25.141 1 97.31 92 LYS A N 1
ATOM 743 C CA . LYS A 1 92 ? -6.457 6.277 25.672 1 97.31 92 LYS A CA 1
ATOM 744 C C . LYS A 1 92 ? -7.191 4.938 25.656 1 97.31 92 LYS A C 1
ATOM 746 O O . LYS A 1 92 ? -7.969 4.637 26.562 1 97.31 92 LYS A O 1
ATOM 751 N N . THR A 1 93 ? -6.969 4.156 24.656 1 96.75 93 THR A N 1
ATOM 752 C CA . THR A 1 93 ? -7.715 2.916 24.484 1 96.75 93 THR A CA 1
ATOM 753 C C . THR A 1 93 ? -6.91 1.72 24.969 1 96.75 93 THR A C 1
ATOM 755 O O . THR A 1 93 ? -7.367 0.579 24.891 1 96.75 93 THR A O 1
ATOM 758 N N . ASN A 1 94 ? -5.656 1.905 25.438 1 95.75 94 ASN A N 1
ATOM 759 C CA . ASN A 1 94 ? -4.746 0.845 25.859 1 95.75 94 ASN A CA 1
ATOM 760 C C . ASN A 1 94 ? -4.562 -0.201 24.766 1 95.75 94 ASN A C 1
ATOM 762 O O . ASN A 1 94 ? -4.641 -1.402 25.016 1 95.75 94 ASN A O 1
ATOM 766 N N . ARG A 1 95 ? -4.441 0.327 23.578 1 92.81 95 ARG A N 1
ATOM 767 C CA . ARG A 1 95 ? -4.254 -0.561 22.438 1 92.81 95 ARG A CA 1
ATOM 768 C C . ARG A 1 95 ? -2.969 -1.368 22.578 1 92.81 95 ARG A C 1
ATOM 770 O O . ARG A 1 95 ? -1.918 -0.819 22.922 1 92.81 95 ARG A O 1
ATOM 777 N N . GLN A 1 96 ? -2.99 -2.65 22.25 1 89.06 96 GLN A N 1
ATOM 778 C CA . GLN A 1 96 ? -1.855 -3.551 22.422 1 89.06 96 GLN A CA 1
ATOM 779 C C . GLN A 1 96 ? -0.849 -3.395 21.281 1 89.06 96 GLN A C 1
ATOM 781 O O . GLN A 1 96 ? 0.358 -3.523 21.5 1 89.06 96 GLN A O 1
ATOM 786 N N . LYS A 1 97 ? -1.394 -3.178 20.125 1 89.12 97 LYS A N 1
ATOM 787 C CA . LYS A 1 97 ? -0.516 -3.021 18.969 1 89.12 97 LYS A CA 1
ATOM 788 C C . LYS A 1 97 ? -0.602 -1.608 18.391 1 89.12 97 LYS A C 1
ATOM 790 O O . LYS A 1 97 ? -1.696 -1.07 18.219 1 89.12 97 LYS A O 1
ATOM 795 N N . PRO A 1 98 ? 0.577 -1.026 18.109 1 93.5 98 PRO A N 1
ATOM 796 C CA . PRO A 1 98 ? 0.548 0.33 17.562 1 93.5 98 PRO A CA 1
ATOM 797 C C . PRO A 1 98 ? -0.133 0.397 16.203 1 93.5 98 PRO A C 1
ATOM 799 O O . PRO A 1 98 ? -0.058 -0.557 15.422 1 93.5 98 PRO A O 1
ATOM 802 N N . LEU A 1 99 ? -0.785 1.546 15.977 1 95.94 99 LEU A N 1
ATOM 803 C CA . LEU A 1 99 ? -1.365 1.812 14.664 1 95.94 99 LEU A CA 1
ATOM 804 C C . LEU A 1 99 ? -0.281 2.164 13.648 1 95.94 99 LEU A C 1
ATOM 806 O O . LEU A 1 99 ? 0.657 2.898 13.969 1 95.94 99 LEU A O 1
ATOM 810 N N . LEU A 1 100 ? -0.487 1.618 12.492 1 95.06 100 LEU A N 1
ATOM 811 C CA . LEU A 1 100 ? 0.504 1.792 11.438 1 95.06 100 LEU A CA 1
ATOM 812 C C . LEU A 1 100 ? 0.161 2.994 10.562 1 95.06 100 LEU A C 1
ATOM 814 O O . LEU A 1 100 ? -1.012 3.242 10.273 1 95.06 100 LEU A O 1
ATOM 818 N N . ILE A 1 101 ? 1.179 3.744 10.156 1 96.25 101 ILE A N 1
ATOM 819 C CA . ILE A 1 101 ? 1.08 4.781 9.141 1 96.25 101 ILE A CA 1
ATOM 820 C C . ILE A 1 101 ? 2.012 4.453 7.973 1 96.25 101 ILE A C 1
ATOM 822 O O . ILE A 1 101 ? 3.189 4.148 8.18 1 96.25 101 ILE A O 1
ATOM 826 N N . SER A 1 102 ? 1.44 4.395 6.82 1 93.75 102 SER A N 1
ATOM 827 C CA . SER A 1 102 ? 2.227 4.242 5.602 1 93.75 102 SER A CA 1
ATOM 828 C C . SER A 1 102 ? 1.791 5.238 4.535 1 93.75 102 SER A C 1
ATOM 830 O O . SER A 1 102 ? 0.758 5.898 4.676 1 93.75 102 SER A O 1
ATOM 832 N N . PHE A 1 103 ? 2.615 5.434 3.525 1 91.62 103 PHE A N 1
ATOM 833 C CA . PHE A 1 103 ? 2.188 6.215 2.369 1 91.62 103 PHE A CA 1
ATOM 834 C C . PHE A 1 103 ? 2.725 5.605 1.079 1 91.62 103 PHE A C 1
ATOM 836 O O . PHE A 1 103 ? 3.73 4.895 1.094 1 91.62 103 PHE A O 1
ATOM 843 N N . ALA A 1 104 ? 1.957 5.816 0.021 1 87.75 104 ALA A N 1
ATOM 844 C CA . ALA A 1 104 ? 2.443 5.488 -1.317 1 87.75 104 ALA A CA 1
ATOM 845 C C . ALA A 1 104 ? 3.506 6.484 -1.774 1 87.75 104 ALA A C 1
ATOM 847 O O . ALA A 1 104 ? 3.236 7.684 -1.883 1 87.75 104 ALA A O 1
ATOM 848 N N . GLY A 1 105 ? 4.676 5.969 -2.002 1 85.75 105 GLY A N 1
ATOM 849 C CA . GLY A 1 105 ? 5.773 6.816 -2.438 1 85.75 105 GLY A CA 1
ATOM 850 C C . GLY A 1 105 ? 5.895 6.91 -3.947 1 85.75 105 GLY A C 1
ATOM 851 O O . GLY A 1 105 ? 5.668 5.926 -4.652 1 85.75 105 GLY A O 1
ATOM 852 N N . ALA A 1 106 ? 6.281 8.117 -4.383 1 78.88 106 ALA A N 1
ATOM 853 C CA . ALA A 1 106 ? 6.539 8.297 -5.809 1 78.88 106 ALA A CA 1
ATOM 854 C C . ALA A 1 106 ? 7.848 7.633 -6.219 1 78.88 106 ALA A C 1
ATOM 856 O O . ALA A 1 106 ? 8.734 7.422 -5.383 1 78.88 106 ALA A O 1
ATOM 857 N N . ALA A 1 107 ? 7.949 7.273 -7.488 1 73.38 107 ALA A N 1
ATOM 858 C CA . ALA A 1 107 ? 9.156 6.621 -7.984 1 73.38 107 ALA A CA 1
ATOM 859 C C . ALA A 1 107 ? 10.016 7.594 -8.789 1 73.38 107 ALA A C 1
ATOM 861 O O . ALA A 1 107 ? 11.234 7.438 -8.859 1 73.38 107 ALA A O 1
ATOM 862 N N . GLY A 1 108 ? 9.406 8.609 -9.305 1 70.31 108 GLY A N 1
ATOM 863 C CA . GLY A 1 108 ? 10.141 9.492 -10.195 1 70.31 108 GLY A CA 1
ATOM 864 C C . GLY A 1 108 ? 10.734 10.695 -9.484 1 70.31 108 GLY A C 1
ATOM 865 O O . GLY A 1 108 ? 10.086 11.305 -8.633 1 70.31 108 GLY A O 1
ATOM 866 N N . GLN A 1 109 ? 11.953 11 -9.906 1 72.81 109 GLN A N 1
ATOM 867 C CA . GLN A 1 109 ? 12.672 12.133 -9.328 1 72.81 109 GLN A CA 1
ATOM 868 C C . GLN A 1 109 ? 11.875 13.422 -9.477 1 72.81 109 GLN A C 1
ATOM 870 O O . GLN A 1 109 ? 11.891 14.273 -8.586 1 72.81 109 GLN A O 1
ATOM 875 N N . TRP A 1 110 ? 11.219 13.602 -10.555 1 73.88 110 TRP A N 1
ATOM 876 C CA . TRP A 1 110 ? 10.492 14.82 -10.867 1 73.88 110 TRP A CA 1
ATOM 877 C C . TRP A 1 110 ? 9.375 15.07 -9.867 1 73.88 110 TRP A C 1
ATOM 879 O O . TRP A 1 110 ? 8.969 16.219 -9.641 1 73.88 110 TRP A O 1
ATOM 889 N N . THR A 1 111 ? 8.859 13.992 -9.266 1 79.69 111 THR A N 1
ATOM 890 C CA . THR A 1 111 ? 7.836 14.109 -8.242 1 79.69 111 THR A CA 1
ATOM 891 C C . THR A 1 111 ? 8.461 14.18 -6.852 1 79.69 111 THR A C 1
ATOM 893 O O . THR A 1 111 ? 8.039 14.977 -6.016 1 79.69 111 THR A O 1
ATOM 896 N N . LEU A 1 112 ? 9.484 13.43 -6.672 1 82.94 112 LEU A N 1
ATOM 897 C CA . LEU A 1 112 ? 10.094 13.297 -5.352 1 82.94 112 LEU A CA 1
ATOM 898 C C . LEU A 1 112 ? 10.766 14.594 -4.926 1 82.94 112 LEU A C 1
ATOM 900 O O . LEU A 1 112 ? 10.594 15.047 -3.791 1 82.94 112 LEU A O 1
ATOM 904 N N . ASP A 1 113 ? 11.469 15.203 -5.766 1 82.44 113 ASP A N 1
ATOM 905 C CA . ASP A 1 113 ? 12.289 16.359 -5.414 1 82.44 113 ASP A CA 1
ATOM 906 C C . ASP A 1 113 ? 11.422 17.516 -4.91 1 82.44 113 ASP A C 1
ATOM 908 O O . ASP A 1 113 ? 11.664 18.047 -3.828 1 82.44 113 ASP A O 1
ATOM 912 N N . PRO A 1 114 ? 10.438 17.859 -5.652 1 86.81 114 PRO A N 1
ATOM 913 C CA . PRO A 1 114 ? 9.656 19 -5.195 1 86.81 114 PRO A CA 1
ATOM 914 C C . PRO A 1 114 ? 8.641 18.641 -4.113 1 86.81 114 PRO A C 1
ATOM 916 O O . PRO A 1 114 ? 8.266 19.484 -3.301 1 86.81 114 PRO A O 1
ATOM 919 N N . GLY A 1 115 ? 8.195 17.406 -4.082 1 90.69 115 GLY A N 1
ATOM 920 C CA . GLY A 1 115 ? 6.988 17.109 -3.332 1 90.69 115 GLY A CA 1
ATOM 921 C C . GLY A 1 115 ? 7.258 16.375 -2.031 1 90.69 115 GLY A C 1
ATOM 922 O O . GLY A 1 115 ? 6.391 16.312 -1.155 1 90.69 115 GLY A O 1
ATOM 923 N N . TYR A 1 116 ? 8.43 15.836 -1.818 1 90.62 116 TYR A N 1
ATOM 924 C CA . TYR A 1 116 ? 8.672 14.953 -0.679 1 90.62 116 TYR A CA 1
ATOM 925 C C . TYR A 1 116 ? 9.859 15.453 0.144 1 90.62 116 TYR A C 1
ATOM 927 O O . TYR A 1 116 ? 10.969 15.578 -0.372 1 90.62 116 TYR A O 1
ATOM 935 N N . ASP A 1 117 ? 9.695 15.805 1.402 1 90.69 117 ASP A N 1
ATOM 936 C CA . ASP A 1 117 ? 10.75 15.883 2.406 1 90.69 117 ASP A CA 1
ATOM 937 C C . ASP A 1 117 ? 10.969 14.531 3.076 1 90.69 117 ASP A C 1
ATOM 939 O O . ASP A 1 117 ? 10.555 14.32 4.215 1 90.69 117 ASP A O 1
ATOM 943 N N . LEU A 1 118 ? 11.641 13.664 2.365 1 87.56 118 LEU A N 1
ATOM 944 C CA . LEU A 1 118 ? 11.695 12.258 2.764 1 87.56 118 LEU A CA 1
ATOM 945 C C . LEU A 1 118 ? 12.297 12.109 4.156 1 87.56 118 LEU A C 1
ATOM 947 O O . LEU A 1 118 ? 11.758 11.391 4.996 1 87.56 118 LEU A O 1
ATOM 951 N N . PRO A 1 119 ? 13.422 12.805 4.492 1 84.62 119 PRO A N 1
ATOM 952 C CA . PRO A 1 119 ? 13.961 12.656 5.844 1 84.62 119 PRO A CA 1
ATOM 953 C C . PRO A 1 119 ? 12.938 12.992 6.926 1 84.62 119 PRO A C 1
ATOM 955 O O . PRO A 1 119 ? 12.875 12.312 7.957 1 84.62 119 PRO A O 1
ATOM 958 N N . MET A 1 120 ? 12.148 13.922 6.711 1 90.25 120 MET A N 1
ATOM 959 C CA . MET A 1 120 ? 11.164 14.312 7.719 1 90.25 120 MET A CA 1
ATOM 960 C C . MET A 1 120 ? 9.953 13.391 7.676 1 90.25 120 MET A C 1
ATOM 962 O O . MET A 1 120 ? 9.406 13.023 8.719 1 90.25 120 MET A O 1
ATOM 966 N N . LEU A 1 121 ? 9.531 13.008 6.457 1 93 121 LEU A N 1
ATOM 967 C CA . LEU A 1 121 ? 8.367 12.141 6.316 1 93 121 LEU A CA 1
ATOM 968 C C . LEU A 1 121 ? 8.609 10.797 6.992 1 93 121 LEU A C 1
ATOM 970 O O . LEU A 1 121 ? 7.73 10.273 7.676 1 93 121 LEU A O 1
ATOM 974 N N . LEU A 1 122 ? 9.789 10.273 6.836 1 89.06 122 LEU A N 1
ATOM 975 C CA . LEU A 1 122 ? 10.094 8.914 7.262 1 89.06 122 LEU A CA 1
ATOM 976 C C . LEU A 1 122 ? 10.164 8.82 8.781 1 89.06 122 LEU A C 1
ATOM 978 O O . LEU A 1 122 ? 10.117 7.727 9.344 1 89.06 122 LEU A O 1
ATOM 982 N N . LYS A 1 123 ? 10.195 9.938 9.5 1 88.81 123 LYS A N 1
ATOM 983 C CA . LYS A 1 123 ? 10.211 9.984 10.961 1 88.81 123 LYS A CA 1
ATOM 984 C C . LYS A 1 123 ? 8.852 9.586 11.539 1 88.81 123 LYS A C 1
ATOM 986 O O . LYS A 1 123 ? 8.758 9.188 12.703 1 88.81 123 LYS A O 1
ATOM 991 N N . TYR A 1 124 ? 7.879 9.688 10.688 1 93.81 124 TYR A N 1
ATOM 992 C CA . TYR A 1 124 ? 6.547 9.609 11.281 1 93.81 124 TYR A CA 1
ATOM 993 C C . TYR A 1 124 ? 5.766 8.43 10.719 1 93.81 124 TYR A C 1
ATOM 995 O O . TYR A 1 124 ? 4.586 8.25 11.031 1 93.81 124 TYR A O 1
ATOM 1003 N N . VAL A 1 125 ? 6.426 7.617 9.844 1 94.12 125 VAL A N 1
ATOM 1004 C CA . VAL A 1 125 ? 5.703 6.52 9.211 1 94.12 125 VAL A CA 1
ATOM 1005 C C . VAL A 1 125 ? 6.406 5.199 9.508 1 94.12 125 VAL A C 1
ATOM 1007 O O . VAL A 1 125 ? 7.559 5.184 9.945 1 94.12 125 VAL A O 1
ATOM 1010 N N . ASP A 1 126 ? 5.629 4.129 9.336 1 91.19 126 ASP A N 1
ATOM 1011 C CA . ASP A 1 126 ? 6.129 2.783 9.602 1 91.19 126 ASP A CA 1
ATOM 1012 C C . ASP A 1 126 ? 6.582 2.104 8.312 1 91.19 126 ASP A C 1
ATOM 1014 O O . ASP A 1 126 ? 7.473 1.251 8.328 1 91.19 126 ASP A O 1
ATOM 1018 N N . PHE A 1 127 ? 5.82 2.555 7.148 1 88.25 127 PHE A N 1
ATOM 1019 C CA . PHE A 1 127 ? 6.035 1.91 5.859 1 88.25 127 PHE A CA 1
ATOM 1020 C C . PHE A 1 127 ? 5.98 2.932 4.727 1 88.25 127 PHE A C 1
ATOM 1022 O O . PHE A 1 127 ? 5.297 3.949 4.836 1 88.25 127 PHE A O 1
ATOM 1029 N N . VAL A 1 128 ? 6.793 2.602 3.736 1 89.31 128 VAL A N 1
ATOM 1030 C CA . VAL A 1 128 ? 6.594 3.254 2.447 1 89.31 128 VAL A CA 1
ATOM 1031 C C . VAL A 1 128 ? 6.43 2.197 1.354 1 89.31 128 VAL A C 1
ATOM 1033 O O . VAL A 1 128 ? 7.184 1.223 1.308 1 89.31 128 VAL A O 1
ATOM 1036 N N . ASN A 1 129 ? 5.391 2.293 0.557 1 88.25 129 ASN A N 1
ATOM 1037 C CA . ASN A 1 129 ? 5.238 1.506 -0.662 1 88.25 129 ASN A CA 1
ATOM 1038 C C . ASN A 1 129 ? 5.602 2.316 -1.902 1 88.25 129 ASN A C 1
ATOM 1040 O O . ASN A 1 129 ? 4.816 3.143 -2.363 1 88.25 129 ASN A O 1
ATOM 1044 N N . VAL A 1 130 ? 6.77 2.057 -2.422 1 84.06 130 VAL A N 1
ATOM 1045 C CA . VAL A 1 130 ? 7.266 2.816 -3.564 1 84.06 130 VAL A CA 1
ATOM 1046 C C . VAL A 1 130 ? 6.594 2.326 -4.844 1 84.06 130 VAL A C 1
ATOM 1048 O O . VAL A 1 130 ? 6.762 1.171 -5.238 1 84.06 130 VAL A O 1
ATOM 1051 N N . MET A 1 131 ? 5.844 3.236 -5.43 1 80.12 131 MET A N 1
ATOM 1052 C CA . MET A 1 131 ? 5.109 2.893 -6.645 1 80.12 131 MET A CA 1
ATOM 1053 C C . MET A 1 131 ? 6.043 2.812 -7.844 1 80.12 131 MET A C 1
ATOM 1055 O O . MET A 1 131 ? 6.156 3.768 -8.617 1 80.12 131 MET A O 1
ATOM 1059 N N . SER A 1 132 ? 6.629 1.744 -8.055 1 63.78 132 SER A N 1
ATOM 1060 C CA . SER A 1 132 ? 7.625 1.557 -9.109 1 63.78 132 SER A CA 1
ATOM 1061 C C . SER A 1 132 ? 6.969 1.197 -10.43 1 63.78 132 SER A C 1
ATOM 1063 O O . SER A 1 132 ? 7.621 1.197 -11.477 1 63.78 132 SER A O 1
ATOM 1065 N N . TYR A 1 133 ? 5.574 0.909 -10.391 1 52.88 133 TYR A N 1
ATOM 1066 C CA . TYR A 1 133 ? 4.879 0.422 -11.578 1 52.88 133 TYR A CA 1
ATOM 1067 C C . TYR A 1 133 ? 4.812 1.5 -12.656 1 52.88 133 TYR A C 1
ATOM 1069 O O . TYR A 1 133 ? 4.691 1.193 -13.844 1 52.88 133 TYR A O 1
ATOM 1077 N N . ASP A 1 134 ? 4.582 2.719 -12.117 1 48.41 134 ASP A N 1
ATOM 1078 C CA . ASP A 1 134 ? 4.543 3.822 -13.07 1 48.41 134 ASP A CA 1
ATOM 1079 C C . ASP A 1 134 ? 5.75 3.781 -14.008 1 48.41 134 ASP A C 1
ATOM 1081 O O . ASP A 1 134 ? 5.73 4.387 -15.078 1 48.41 134 ASP A O 1
ATOM 1085 N N . TYR A 1 135 ? 6.512 3.232 -13.461 1 44.31 135 TYR A N 1
ATOM 1086 C CA . TYR A 1 135 ? 7.711 3.131 -14.281 1 44.31 135 TYR A CA 1
ATOM 1087 C C . TYR A 1 135 ? 7.609 1.965 -15.258 1 44.31 135 TYR A C 1
ATOM 1089 O O . TYR A 1 135 ? 8.391 1.868 -16.203 1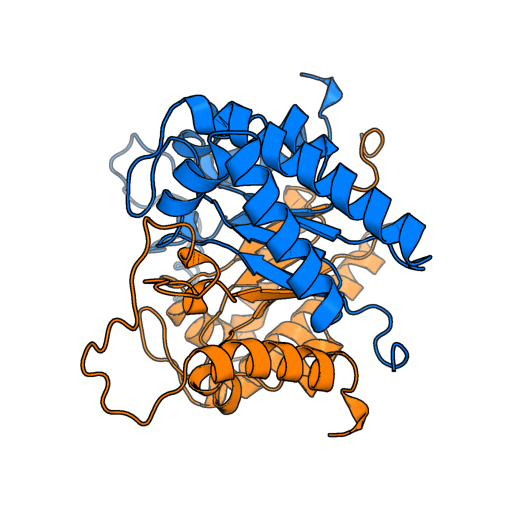 44.31 135 TYR A O 1
ATOM 1097 N N . PHE A 1 136 ? 6.438 1.178 -14.82 1 40.44 136 PHE A N 1
ATOM 1098 C CA . PHE A 1 136 ? 6.301 0.03 -15.703 1 40.44 136 PHE A CA 1
ATOM 1099 C C . PHE A 1 136 ? 5.262 0.301 -16.781 1 40.44 136 PHE A C 1
ATOM 1101 O O . PHE A 1 136 ? 4.797 -0.625 -17.453 1 40.44 136 PHE A O 1
ATOM 1108 N N . GLY A 1 137 ? 4.418 1.387 -16.844 1 34.22 137 GLY A N 1
ATOM 1109 C CA . GLY A 1 137 ? 3.441 1.569 -17.906 1 34.22 137 GLY A CA 1
ATOM 1110 C C . GLY A 1 137 ? 3.732 0.731 -19.141 1 34.22 137 GLY A C 1
ATOM 1111 O O . GLY A 1 137 ? 4.703 -0.027 -19.172 1 34.22 137 GLY A O 1
ATOM 1112 N N . PRO A 1 138 ? 3.143 1.216 -20.469 1 32.25 138 PRO A N 1
ATOM 1113 C CA . PRO A 1 138 ? 3.76 0.613 -21.641 1 32.25 138 PRO A CA 1
ATOM 1114 C C . PRO A 1 138 ? 5.258 0.376 -21.469 1 32.25 138 PRO A C 1
ATOM 1116 O O . PRO A 1 138 ? 6.035 1.332 -21.438 1 32.25 138 PRO A O 1
ATOM 1119 N N . TRP A 1 139 ? 5.598 -0.459 -20.766 1 27.16 139 TRP A N 1
ATOM 1120 C CA . TRP A 1 139 ? 6.426 -1.655 -20.656 1 27.16 139 TRP A CA 1
ATOM 1121 C C . TRP A 1 139 ? 6.723 -2.248 -22.016 1 27.16 139 TRP A C 1
ATOM 1123 O O . TRP A 1 139 ? 5.918 -3.004 -22.562 1 27.16 139 TRP A O 1
ATOM 1133 N N . LYS A 1 140 ? 6.934 -1.747 -22.875 1 31.5 140 LYS A N 1
ATOM 1134 C CA . LYS A 1 140 ? 8.055 -2.088 -23.734 1 31.5 140 LYS A CA 1
ATOM 1135 C C . LYS A 1 140 ? 9.273 -2.518 -22.922 1 31.5 140 LYS A C 1
ATOM 1137 O O . LYS A 1 140 ? 10.391 -2.57 -23.453 1 31.5 140 LYS A O 1
ATOM 1142 N N . SER A 1 141 ? 9.398 -2.465 -21.688 1 29.33 141 SER A N 1
ATOM 1143 C CA . SER A 1 141 ? 10.445 -2.881 -20.75 1 29.33 141 SER A CA 1
ATOM 1144 C C . SER A 1 141 ? 10.977 -4.266 -21.109 1 29.33 141 SER A C 1
ATOM 1146 O O . SER A 1 141 ? 10.273 -5.066 -21.719 1 29.33 141 SER A O 1
ATOM 1148 N N . LYS A 1 142 ? 12.273 -4.559 -20.906 1 28.27 142 LYS A N 1
ATOM 1149 C CA . LYS A 1 142 ? 12.938 -5.855 -20.938 1 28.27 142 LYS A CA 1
ATOM 1150 C C . LYS A 1 142 ? 12.156 -6.895 -20.125 1 28.27 142 LYS A C 1
ATOM 1152 O O . LYS A 1 142 ? 12.523 -8.07 -20.109 1 28.27 142 LYS A O 1
ATOM 1157 N N . TRP A 1 143 ? 11.312 -6.574 -19.188 1 27.95 143 TRP A N 1
ATOM 1158 C CA . TRP A 1 143 ? 10.453 -7.672 -18.766 1 27.95 143 TRP A CA 1
ATOM 1159 C C . TRP A 1 143 ? 9.359 -7.938 -19.797 1 27.95 143 TRP A C 1
ATOM 1161 O O . TRP A 1 143 ? 8.531 -8.844 -19.609 1 27.95 143 TRP A O 1
ATOM 1171 N N . GLY A 1 144 ? 8.844 -6.922 -20.562 1 30.16 144 GLY A N 1
ATOM 1172 C CA . GLY A 1 144 ? 8.211 -7.25 -21.828 1 30.16 144 GLY A CA 1
ATOM 1173 C C . GLY A 1 144 ? 9.078 -8.117 -22.719 1 30.16 144 GLY A C 1
ATOM 1174 O O . GLY A 1 144 ? 8.664 -8.492 -23.812 1 30.16 144 GLY A O 1
ATOM 1175 N N . ALA A 1 145 ? 10.438 -7.891 -22.766 1 30.22 145 ALA A N 1
ATOM 1176 C CA . ALA A 1 145 ? 11.008 -8.961 -23.578 1 30.22 145 ALA A CA 1
ATOM 1177 C C . ALA A 1 145 ? 10.531 -10.328 -23.094 1 30.22 145 ALA A C 1
ATOM 1179 O O . ALA A 1 145 ? 10.906 -11.359 -23.656 1 30.22 145 ALA A O 1
ATOM 1180 N N . TYR A 1 146 ? 10.203 -10.547 -21.828 1 29.62 146 TYR A N 1
ATOM 1181 C CA . TYR A 1 146 ? 9.328 -11.703 -21.969 1 29.62 146 TYR A CA 1
ATOM 1182 C C . TYR A 1 146 ? 7.938 -11.281 -22.438 1 29.62 146 TYR A C 1
ATOM 1184 O O . TYR A 1 146 ? 7.098 -10.883 -21.625 1 29.62 146 TYR A O 1
ATOM 1192 N N . THR A 1 147 ? 7.398 -10.805 -23.391 1 30.58 147 THR A N 1
ATOM 1193 C CA . THR A 1 147 ? 6.668 -11.75 -24.234 1 30.58 147 THR A CA 1
ATOM 1194 C C . THR A 1 147 ? 7.359 -13.109 -24.25 1 30.58 147 THR A C 1
ATOM 1196 O O . THR A 1 147 ? 6.719 -14.141 -24.016 1 30.58 147 THR A O 1
ATOM 1199 N N . GLY A 1 148 ? 8.227 -13.555 -25.047 1 29.5 148 GLY A N 1
ATOM 1200 C CA . GLY A 1 148 ? 9.609 -13.961 -24.844 1 29.5 148 GLY A CA 1
ATOM 1201 C C . GLY A 1 148 ? 10.367 -13.031 -23.906 1 29.5 148 GLY A C 1
ATOM 1202 O O . GLY A 1 148 ? 9.852 -11.984 -23.516 1 29.5 148 GLY A O 1
ATOM 1203 N N . PRO A 1 149 ? 11.883 -13.125 -23.781 1 27.22 149 PRO A N 1
ATOM 1204 C CA . PRO A 1 149 ? 12.992 -12.578 -23 1 27.22 149 PRO A CA 1
ATOM 1205 C C . PRO A 1 149 ? 13.109 -11.055 -23.141 1 27.22 149 PRO A C 1
ATOM 1207 O O . PRO A 1 149 ? 13.945 -10.438 -22.469 1 27.22 149 PRO A O 1
ATOM 1210 N N . PRO A 1 150 ? 12.867 -9.953 -23.578 1 28.19 150 PRO A N 1
ATOM 1211 C CA . PRO A 1 150 ? 14.07 -9.164 -23.828 1 28.19 150 PRO A CA 1
ATOM 1212 C C . PRO A 1 150 ? 14.914 -8.961 -22.578 1 28.19 150 PRO A C 1
ATOM 1214 O O . PRO A 1 150 ? 14.398 -9.07 -21.453 1 28.19 150 PRO A O 1
ATOM 1217 N N . ALA A 1 151 ? 16.359 -8.547 -22.641 1 25.52 151 ALA A N 1
ATOM 1218 C CA . ALA A 1 151 ? 17.469 -7.816 -22.016 1 25.52 151 ALA A CA 1
ATOM 1219 C C . ALA A 1 151 ? 16.984 -6.516 -21.391 1 25.52 151 ALA A C 1
ATOM 1221 O O . ALA A 1 151 ? 17.219 -6.258 -20.219 1 25.52 151 ALA A O 1
ATOM 1222 N N . PRO A 1 152 ? 17.719 -5.18 -21.828 1 26.44 152 PRO A N 1
ATOM 1223 C CA . PRO A 1 152 ? 17.922 -3.748 -21.578 1 26.44 152 PRO A CA 1
ATOM 1224 C C . PRO A 1 152 ? 16.625 -2.951 -21.703 1 26.44 152 PRO A C 1
ATOM 1226 O O . PRO A 1 152 ? 15.68 -3.391 -22.375 1 26.44 152 PRO A O 1
ATOM 1229 N N . LEU A 1 153 ? 16.609 -1.731 -20.938 1 27.41 153 LEU A N 1
ATOM 1230 C CA . LEU A 1 153 ? 16.359 -0.302 -21.109 1 27.41 153 LEU A CA 1
ATOM 1231 C C . LEU A 1 153 ? 16.391 0.083 -22.594 1 27.41 153 LEU A C 1
ATOM 1233 O O . LEU A 1 153 ? 16.359 1.27 -22.922 1 27.41 153 LEU A O 1
ATOM 1237 N N . PHE A 1 154 ? 16.672 -0.691 -23.484 1 25.25 154 PHE A N 1
ATOM 1238 C CA . PHE A 1 154 ? 17.094 0.145 -24.594 1 25.25 154 PHE A CA 1
ATOM 1239 C C . PHE A 1 154 ? 15.867 0.717 -25.312 1 25.25 154 PHE A C 1
ATOM 1241 O O . PHE A 1 154 ? 15.852 0.8 -26.547 1 25.25 154 PHE A O 1
ATOM 1248 N N . PHE A 1 155 ? 14.688 0.44 -24.859 1 27.61 155 PHE A N 1
ATOM 1249 C CA . PHE A 1 155 ? 13.781 0.936 -25.891 1 27.61 155 PHE A CA 1
ATOM 1250 C C . PHE A 1 155 ? 14.062 2.4 -26.203 1 27.61 155 PHE A C 1
ATOM 1252 O O . PHE A 1 155 ? 14.516 3.148 -25.344 1 27.61 155 PHE A O 1
ATOM 1259 N N . GLY A 1 156 ? 13.945 2.746 -27.391 1 26.06 156 GLY A N 1
ATOM 1260 C CA . GLY A 1 156 ? 14.234 3.994 -28.078 1 26.06 156 GLY A CA 1
ATOM 1261 C C . GLY A 1 156 ? 13.523 5.188 -27.469 1 26.06 156 GLY A C 1
ATOM 1262 O O . GLY A 1 156 ? 12.406 5.523 -27.875 1 26.06 156 GLY A O 1
ATOM 1263 N N . GLN A 1 157 ? 13.242 5.297 -26.141 1 29 157 GLN A N 1
ATOM 1264 C CA . GLN A 1 157 ? 12.953 6.703 -25.875 1 29 157 GLN A CA 1
ATOM 1265 C C . GLN A 1 157 ? 13.82 7.617 -26.734 1 29 157 GLN A C 1
ATOM 1267 O O . GLN A 1 157 ? 14.906 7.23 -27.156 1 29 157 GLN A O 1
ATOM 1272 N N . PRO A 1 158 ? 13.383 8.523 -27.328 1 30.64 158 PRO A N 1
ATOM 1273 C CA . PRO A 1 158 ? 14.516 9.281 -27.844 1 30.64 158 PRO A CA 1
ATOM 1274 C C . PRO A 1 158 ? 15.711 9.281 -26.891 1 30.64 158 PRO A C 1
ATOM 1276 O O . PRO A 1 158 ? 15.539 9.125 -25.688 1 30.64 158 PRO A O 1
ATOM 1279 N N . LYS A 1 159 ? 17.078 9.133 -27.172 1 30.86 159 LYS A N 1
ATOM 1280 C CA . LYS A 1 159 ? 18.391 9.07 -26.547 1 30.86 159 LYS A CA 1
ATOM 1281 C C . LYS A 1 159 ? 18.359 9.711 -25.156 1 30.86 159 LYS A C 1
ATOM 1283 O O . LYS A 1 159 ? 19.234 9.453 -24.328 1 30.86 159 LYS A O 1
ATOM 1288 N N . LYS A 1 160 ? 17.578 10.68 -24.719 1 32.16 160 LYS A N 1
ATOM 1289 C CA . LYS A 1 160 ? 17.875 11.57 -23.594 1 32.16 160 LYS A CA 1
ATOM 1290 C C . LYS A 1 160 ? 17.172 11.117 -22.328 1 32.16 160 LYS A C 1
ATOM 1292 O O . LYS A 1 160 ? 17.406 11.656 -21.25 1 32.16 160 LYS A O 1
ATOM 1297 N N . PHE A 1 161 ? 15.875 10.477 -22.25 1 33.31 161 PHE A N 1
ATOM 1298 C CA . PHE A 1 161 ? 15.328 10.211 -20.922 1 33.31 161 PHE A CA 1
ATOM 1299 C C . PHE A 1 161 ? 15.664 8.789 -20.469 1 33.31 161 PHE A C 1
ATOM 1301 O O . PHE A 1 161 ? 15.109 7.82 -21 1 33.31 161 PHE A O 1
ATOM 1308 N N . SER A 1 162 ? 16.688 8.195 -20.016 1 34.25 162 SER A N 1
ATOM 1309 C CA . SER A 1 162 ? 17.266 6.945 -19.531 1 34.25 162 SER A CA 1
ATOM 1310 C C . SER A 1 162 ? 16.344 6.281 -18.5 1 34.25 162 SER A C 1
ATOM 1312 O O . SER A 1 162 ? 16.203 6.777 -17.375 1 34.25 162 SER A O 1
ATOM 1314 N N . GLY A 1 163 ? 15.258 5.738 -18.719 1 37.44 163 GLY A N 1
ATOM 1315 C CA . GLY A 1 163 ? 14.312 4.957 -17.938 1 37.44 163 GLY A CA 1
ATOM 1316 C C . GLY A 1 163 ? 14.977 4.094 -16.875 1 37.44 163 GLY A C 1
ATOM 1317 O O . GLY A 1 163 ? 14.477 3.984 -15.758 1 37.44 163 GLY A O 1
ATOM 1318 N N . LYS A 1 164 ? 15.883 3.041 -17.25 1 42.06 164 LYS A N 1
ATOM 1319 C CA . LYS A 1 164 ? 16.688 2.266 -16.312 1 42.06 164 LYS A CA 1
ATOM 1320 C C . LYS A 1 164 ? 17.219 3.145 -15.195 1 42.06 164 LYS A C 1
ATOM 1322 O O . LYS A 1 164 ? 17.266 2.725 -14.031 1 42.06 164 LYS A O 1
ATOM 1327 N N . THR A 1 165 ? 17.594 4.312 -15.555 1 44.03 165 THR A N 1
ATOM 1328 C CA . THR A 1 165 ? 18.234 5.246 -14.641 1 44.03 165 THR A CA 1
ATOM 1329 C C . THR A 1 165 ? 17.25 5.719 -13.57 1 44.03 165 THR A C 1
ATOM 1331 O O . THR A 1 165 ? 17.641 5.914 -12.414 1 44.03 165 THR A O 1
ATOM 1334 N N . ASN A 1 166 ? 15.852 5.453 -13.891 1 54.38 166 ASN A N 1
ATOM 1335 C CA . ASN A 1 166 ? 14.914 6.129 -13 1 54.38 166 ASN A CA 1
ATOM 1336 C C . ASN A 1 166 ? 14.461 5.215 -11.867 1 54.38 166 ASN A C 1
ATOM 1338 O O . ASN A 1 166 ? 14.398 5.637 -10.711 1 54.38 166 ASN A O 1
ATOM 1342 N N . VAL A 1 167 ? 14.352 3.826 -12.203 1 59.81 167 VAL A N 1
ATOM 1343 C CA . VAL A 1 167 ? 13.922 2.941 -11.125 1 59.81 167 VAL A CA 1
ATOM 1344 C C . VAL A 1 167 ? 15.078 2.703 -10.156 1 59.81 167 VAL A C 1
ATOM 1346 O O . VAL A 1 167 ? 14.891 2.717 -8.938 1 59.81 167 VAL A O 1
ATOM 1349 N N . ASP A 1 168 ? 16.234 2.434 -10.852 1 63.47 168 ASP A N 1
ATOM 1350 C CA . ASP A 1 168 ? 17.422 2.227 -10.016 1 63.47 168 ASP A CA 1
ATOM 1351 C C . ASP A 1 168 ? 17.688 3.441 -9.125 1 63.47 168 ASP A C 1
ATOM 1353 O O . ASP A 1 168 ? 18 3.297 -7.945 1 63.47 168 ASP A O 1
ATOM 1357 N N . TRP A 1 169 ? 17.531 4.527 -9.742 1 65.81 169 TRP A N 1
ATOM 1358 C CA . TRP A 1 169 ? 17.719 5.758 -8.977 1 65.81 169 TRP A CA 1
ATOM 1359 C C . TRP A 1 169 ? 16.688 5.855 -7.852 1 65.81 169 TRP A C 1
ATOM 1361 O O . TRP A 1 169 ? 17.047 6.18 -6.715 1 65.81 169 TRP A O 1
ATOM 1371 N N . THR A 1 170 ? 15.477 5.555 -8.203 1 70.25 170 THR A N 1
ATOM 1372 C CA . THR A 1 170 ? 14.391 5.625 -7.223 1 70.25 170 THR A CA 1
ATOM 1373 C C . THR A 1 170 ? 14.664 4.684 -6.051 1 70.25 170 THR A C 1
ATOM 1375 O O . THR A 1 170 ? 14.586 5.09 -4.891 1 70.25 170 THR A O 1
ATOM 1378 N N . MET A 1 171 ? 15.008 3.561 -6.48 1 67.69 171 MET A N 1
ATOM 1379 C CA . MET A 1 171 ? 15.234 2.545 -5.457 1 67.69 171 MET A CA 1
ATOM 1380 C C . MET A 1 171 ? 16.422 2.912 -4.574 1 67.69 171 MET A C 1
ATOM 1382 O O . MET A 1 171 ? 16.359 2.781 -3.352 1 67.69 171 MET A O 1
ATOM 1386 N N . LYS A 1 172 ? 17.406 3.404 -5.176 1 67.94 172 LYS A N 1
ATOM 1387 C CA . LYS A 1 172 ? 18.578 3.857 -4.43 1 67.94 172 LYS A CA 1
ATOM 1388 C C . LYS A 1 172 ? 18.234 5.055 -3.549 1 67.94 172 LYS A C 1
ATOM 1390 O O . LYS A 1 172 ? 18.719 5.164 -2.422 1 67.94 172 LYS A O 1
ATOM 1395 N N . TYR A 1 173 ? 17.438 5.863 -4.121 1 73.75 173 TYR A N 1
ATOM 1396 C CA . TYR A 1 173 ? 17.031 7.066 -3.398 1 73.75 173 TYR A CA 1
ATOM 1397 C C . TYR A 1 173 ? 16.312 6.707 -2.105 1 73.75 173 TYR A C 1
ATOM 1399 O O . TYR A 1 173 ? 16.641 7.227 -1.038 1 73.75 173 TYR A O 1
ATOM 1407 N N . TYR A 1 174 ? 15.383 5.855 -2.166 1 74.62 174 TYR A N 1
ATOM 1408 C CA . TYR A 1 174 ? 14.641 5.438 -0.983 1 74.62 174 TYR A CA 1
ATOM 1409 C C . TYR A 1 174 ? 15.531 4.648 -0.029 1 74.62 174 TYR A C 1
ATOM 1411 O O . TYR A 1 174 ? 15.398 4.77 1.191 1 74.62 174 TYR A O 1
ATOM 1419 N N . SER A 1 175 ? 16.297 3.805 -0.597 1 66.25 175 SER A N 1
ATOM 1420 C CA . SER A 1 175 ? 17.203 3.021 0.248 1 66.25 175 SER A CA 1
ATOM 1421 C C . SER A 1 175 ? 18.203 3.914 0.958 1 66.25 175 SER A C 1
ATOM 1423 O O . SER A 1 175 ? 18.516 3.697 2.131 1 66.25 175 SER A O 1
ATOM 1425 N N . CYS A 1 176 ? 18.703 4.883 0.257 1 66.25 176 CYS A N 1
ATOM 1426 C CA . CYS A 1 176 ? 19.703 5.785 0.823 1 66.25 176 CYS A CA 1
ATOM 1427 C C . CYS A 1 176 ? 19.047 6.777 1.783 1 66.25 176 CYS A C 1
ATOM 1429 O O . CYS A 1 176 ? 19.578 7.035 2.865 1 66.25 176 CYS A O 1
ATOM 1431 N N . ARG A 1 177 ? 17.922 7.312 1.387 1 64.94 177 ARG A N 1
ATOM 1432 C CA . ARG A 1 177 ? 17.297 8.352 2.199 1 64.94 177 ARG A CA 1
ATOM 1433 C C . ARG A 1 177 ? 16.406 7.742 3.273 1 64.94 177 ARG A C 1
ATOM 1435 O O . ARG A 1 177 ? 16.203 8.344 4.332 1 64.94 177 ARG A O 1
ATOM 1442 N N . GLY A 1 178 ? 15.734 6.781 2.852 1 58.84 178 GLY A N 1
ATOM 1443 C CA . GLY A 1 178 ? 14.859 6.129 3.812 1 58.84 178 GLY A CA 1
ATOM 1444 C C . GLY A 1 178 ? 15.609 5.453 4.945 1 58.84 178 GLY A C 1
ATOM 1445 O O . GLY A 1 178 ? 15.211 5.555 6.105 1 58.84 178 GLY A O 1
ATOM 1446 N N . LYS A 1 179 ? 16.594 4.664 4.523 1 55.88 179 LYS A N 1
ATOM 1447 C CA . LYS A 1 179 ? 17.312 3.883 5.523 1 55.88 179 LYS A CA 1
ATOM 1448 C C . LYS A 1 179 ? 18.391 4.723 6.207 1 55.88 179 LYS A C 1
ATOM 1450 O O . LYS A 1 179 ? 18.75 4.461 7.359 1 55.88 179 LYS A O 1
ATOM 1455 N N . ASN A 1 180 ? 19.078 5.676 5.352 1 51.09 180 ASN A N 1
ATOM 1456 C CA . ASN A 1 180 ? 20.141 6.477 5.934 1 51.09 180 ASN A CA 1
ATOM 1457 C C . ASN A 1 180 ? 19.703 7.918 6.176 1 51.09 180 ASN A C 1
ATOM 1459 O O . ASN A 1 180 ? 20.156 8.836 5.496 1 51.09 180 ASN A O 1
ATOM 1463 N N . LEU A 1 181 ? 18.656 8.219 6.664 1 46.5 181 LEU A N 1
ATOM 1464 C CA . LEU A 1 181 ? 18.188 9.586 6.836 1 46.5 181 LEU A CA 1
ATOM 1465 C C . LEU A 1 181 ? 19.25 10.43 7.551 1 46.5 181 LEU A C 1
ATOM 1467 O O . LEU A 1 181 ? 19.188 11.664 7.523 1 46.5 181 LEU A O 1
ATOM 1471 N N . ASN A 1 182 ? 20.141 10.062 8.336 1 39.69 182 ASN A N 1
ATOM 1472 C CA . ASN A 1 182 ? 21.109 10.945 8.961 1 39.69 182 ASN A CA 1
ATOM 1473 C C . ASN A 1 182 ? 21.984 11.656 7.922 1 39.69 182 ASN A C 1
ATOM 1475 O O . ASN A 1 182 ? 22.75 12.555 8.258 1 39.69 182 ASN A O 1
ATOM 1479 N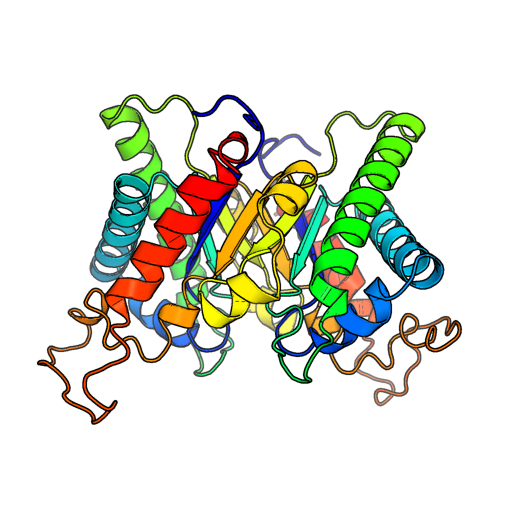 N . LYS A 1 183 ? 22.359 11.078 6.805 1 33.25 183 LYS A N 1
ATOM 1480 C CA . LYS A 1 183 ? 23.281 11.844 5.973 1 33.25 183 LYS A CA 1
ATOM 1481 C C . LYS A 1 183 ? 22.594 13.055 5.344 1 33.25 183 LYS A C 1
ATOM 1483 O O . LYS A 1 183 ? 23.125 13.672 4.422 1 33.25 183 LYS A O 1
ATOM 1488 N N . VAL A 1 184 ? 21.328 13.156 5.484 1 32.59 184 VAL A N 1
ATOM 1489 C CA . VAL A 1 184 ? 20.969 14.531 5.184 1 32.59 184 VAL A CA 1
ATOM 1490 C C . VAL A 1 184 ? 21.172 15.406 6.422 1 32.59 184 VAL A C 1
ATOM 1492 O O . VAL A 1 184 ? 20.75 15.039 7.52 1 32.59 184 VAL A O 1
ATOM 1495 N N . LEU B 1 1 ? 23.422 1.294 9.828 1 28.88 1 LEU B N 1
ATOM 1496 C CA . LEU B 1 1 ? 22.641 1.604 8.641 1 28.88 1 LEU B CA 1
ATOM 1497 C C . LEU B 1 1 ? 21.156 1.636 8.961 1 28.88 1 LEU B C 1
ATOM 1499 O O . LEU B 1 1 ? 20.453 2.58 8.586 1 28.88 1 LEU B O 1
ATOM 1503 N N . ALA B 1 2 ? 20.688 0.423 9.32 1 36.88 2 ALA B N 1
ATOM 1504 C CA . ALA B 1 2 ? 19.438 -0.057 9.898 1 36.88 2 ALA B CA 1
ATOM 1505 C C . ALA B 1 2 ? 19.062 0.74 11.141 1 36.88 2 ALA B C 1
ATOM 1507 O O . ALA B 1 2 ? 18.031 0.482 11.766 1 36.88 2 ALA B O 1
ATOM 1508 N N . GLN B 1 3 ? 19.891 1.565 11.414 1 41.72 3 GLN B N 1
ATOM 1509 C CA . GLN B 1 3 ? 19.922 1.812 12.852 1 41.72 3 GLN B CA 1
ATOM 1510 C C . GLN B 1 3 ? 18.891 2.865 13.258 1 41.72 3 GLN B C 1
ATOM 1512 O O . GLN B 1 3 ? 18.359 2.826 14.367 1 41.72 3 GLN B O 1
ATOM 1517 N N . GLN B 1 4 ? 18.797 4.008 12.273 1 46.97 4 GLN B N 1
ATOM 1518 C CA . GLN B 1 4 ? 18.156 5.121 12.961 1 46.97 4 GLN B CA 1
ATOM 1519 C C . GLN B 1 4 ? 16.625 4.953 12.992 1 46.97 4 GLN B C 1
ATOM 1521 O O . GLN B 1 4 ? 15.969 5.441 13.906 1 46.97 4 GLN B O 1
ATOM 1526 N N . HIS B 1 5 ? 16.047 4.43 11.875 1 59.62 5 HIS B N 1
ATOM 1527 C CA . HIS B 1 5 ? 14.625 4.098 11.992 1 59.62 5 HIS B CA 1
ATOM 1528 C C . HIS B 1 5 ? 14.398 2.6 11.836 1 59.62 5 HIS B C 1
ATOM 1530 O O . HIS B 1 5 ? 13.75 2.164 10.875 1 59.62 5 HIS B O 1
ATOM 1536 N N . PRO B 1 6 ? 14.992 1.901 12.727 1 60.72 6 PRO B N 1
ATOM 1537 C CA . PRO B 1 6 ? 14.945 0.443 12.594 1 60.72 6 PRO B CA 1
ATOM 1538 C C . PRO B 1 6 ? 13.523 -0.086 12.414 1 60.72 6 PRO B C 1
ATOM 1540 O O . PRO B 1 6 ? 13.336 -1.223 11.969 1 60.72 6 PRO B O 1
ATOM 1543 N N . HIS B 1 7 ? 12.57 0.899 12.547 1 72.06 7 HIS B N 1
ATOM 1544 C CA . HIS B 1 7 ? 11.195 0.418 12.484 1 72.06 7 HIS B CA 1
ATOM 1545 C C . HIS B 1 7 ? 10.617 0.596 11.086 1 72.06 7 HIS B C 1
ATOM 1547 O O . HIS B 1 7 ? 9.617 -0.036 10.742 1 72.06 7 HIS B O 1
ATOM 1553 N N . LEU B 1 8 ? 11.406 1.411 10.234 1 80.19 8 LEU B N 1
ATOM 1554 C CA . LEU B 1 8 ? 10.859 1.744 8.922 1 80.19 8 LEU B CA 1
ATOM 1555 C C . LEU B 1 8 ? 11.055 0.591 7.941 1 80.19 8 LEU B C 1
ATOM 1557 O O . LEU B 1 8 ? 12.141 0.011 7.871 1 80.19 8 LEU B O 1
ATOM 1561 N N . LYS B 1 9 ? 10 0.232 7.289 1 86.19 9 LYS B N 1
ATOM 1562 C CA . LYS B 1 9 ? 10.055 -0.745 6.207 1 86.19 9 LYS B CA 1
ATOM 1563 C C . LYS B 1 9 ? 9.727 -0.098 4.863 1 86.19 9 LYS B C 1
ATOM 1565 O O . LYS B 1 9 ? 8.828 0.739 4.777 1 86.19 9 LYS B O 1
ATOM 1570 N N . VAL B 1 10 ? 10.531 -0.45 3.871 1 84.69 10 VAL B N 1
ATOM 1571 C CA . VAL B 1 10 ? 10.32 0.06 2.52 1 84.69 10 VAL B CA 1
ATOM 1572 C C . VAL B 1 10 ? 10.047 -1.101 1.566 1 84.69 10 VAL B C 1
ATOM 1574 O O . VAL B 1 10 ? 10.883 -1.994 1.409 1 84.69 10 VAL B O 1
ATOM 1577 N N . GLN B 1 11 ? 8.875 -1.083 1.001 1 86.62 11 GLN B N 1
ATOM 1578 C CA . GLN B 1 11 ? 8.484 -2.033 -0.037 1 86.62 11 GLN B CA 1
ATOM 1579 C C . GLN B 1 11 ? 8.438 -1.361 -1.406 1 86.62 11 GLN B C 1
ATOM 1581 O O . GLN B 1 11 ? 8.25 -0.145 -1.499 1 86.62 11 GLN B O 1
ATOM 1586 N N . PHE B 1 12 ? 8.641 -2.191 -2.424 1 83.25 12 PHE B N 1
ATOM 1587 C CA . PHE B 1 12 ? 8.32 -1.689 -3.756 1 83.25 12 PHE B CA 1
ATOM 1588 C C . PHE B 1 12 ? 7.012 -2.283 -4.254 1 83.25 12 PHE B C 1
ATOM 1590 O O . PHE B 1 12 ? 6.672 -3.422 -3.93 1 83.25 12 PHE B O 1
ATOM 1597 N N . ALA B 1 13 ? 6.305 -1.407 -4.969 1 84 13 ALA B N 1
ATOM 1598 C CA . ALA B 1 13 ? 5 -1.827 -5.477 1 84 13 ALA B CA 1
ATOM 1599 C C . ALA B 1 13 ? 5.07 -2.15 -6.969 1 84 13 ALA B C 1
ATOM 1601 O O . ALA B 1 13 ? 5.746 -1.452 -7.73 1 84 13 ALA B O 1
ATOM 1602 N N . ILE B 1 14 ? 4.375 -3.254 -7.262 1 81.31 14 ILE B N 1
ATOM 1603 C CA . ILE B 1 14 ? 4.27 -3.609 -8.672 1 81.31 14 ILE B CA 1
ATOM 1604 C C . ILE B 1 14 ? 2.803 -3.605 -9.094 1 81.31 14 ILE B C 1
ATOM 1606 O O . ILE B 1 14 ? 1.93 -4.027 -8.328 1 81.31 14 ILE B O 1
ATOM 1610 N N . GLY B 1 15 ? 2.527 -3.078 -10.273 1 76.5 15 GLY B N 1
ATOM 1611 C CA . GLY B 1 15 ? 1.187 -3.082 -10.836 1 76.5 15 GLY B CA 1
ATOM 1612 C C . GLY B 1 15 ? 0.551 -1.706 -10.875 1 76.5 15 GLY B C 1
ATOM 1613 O O . GLY B 1 15 ? 1.212 -0.722 -11.219 1 76.5 15 GLY B O 1
ATOM 1614 N N . GLY B 1 16 ? -0.834 -1.589 -10.547 1 64.5 16 GLY B N 1
ATOM 1615 C CA . GLY B 1 16 ? -1.637 -0.383 -10.672 1 64.5 16 GLY B CA 1
ATOM 1616 C C . GLY B 1 16 ? -2.652 -0.454 -11.797 1 64.5 16 GLY B C 1
ATOM 1617 O O . GLY B 1 16 ? -2.688 -1.432 -12.547 1 64.5 16 GLY B O 1
ATOM 1618 N N . TRP B 1 17 ? -3.531 0.532 -11.781 1 55.84 17 TRP B N 1
ATOM 1619 C CA . TRP B 1 17 ? -4.684 0.533 -12.672 1 55.84 17 TRP B CA 1
ATOM 1620 C C . TRP B 1 17 ? -4.254 0.27 -14.117 1 55.84 17 TRP B C 1
ATOM 1622 O O . TRP B 1 17 ? -4.758 -0.654 -14.758 1 55.84 17 TRP B O 1
ATOM 1632 N N . ASP B 1 18 ? -3.291 0.965 -14.523 1 58.72 18 ASP B N 1
ATOM 1633 C CA . ASP B 1 18 ? -2.891 0.903 -15.93 1 58.72 18 ASP B CA 1
ATOM 1634 C C . ASP B 1 18 ? -2.148 -0.397 -16.234 1 58.72 18 ASP B C 1
ATOM 1636 O O . ASP B 1 18 ? -2.012 -0.785 -17.391 1 58.72 18 ASP B O 1
ATOM 1640 N N . ASN B 1 19 ? -1.772 -1.104 -15.133 1 61.47 19 ASN B N 1
ATOM 1641 C CA . ASN B 1 19 ? -0.926 -2.268 -15.375 1 61.47 19 ASN B CA 1
ATOM 1642 C C . ASN B 1 19 ? -1.627 -3.562 -14.969 1 61.47 19 ASN B C 1
ATOM 1644 O O . ASN B 1 19 ? -1.023 -4.637 -15.008 1 61.47 19 ASN B O 1
ATOM 1648 N N . SER B 1 20 ? -2.885 -3.43 -14.68 1 64.31 20 SER B N 1
ATOM 1649 C CA . SER B 1 20 ? -3.635 -4.586 -14.188 1 64.31 20 SER B CA 1
ATOM 1650 C C . SER B 1 20 ? -3.697 -5.688 -15.242 1 64.31 20 SER B C 1
ATOM 1652 O O . SER B 1 20 ? -3.666 -6.875 -14.906 1 64.31 20 SER B O 1
ATOM 1654 N N . GLN B 1 21 ? -3.703 -5.316 -16.516 1 65.31 21 GLN B N 1
ATOM 1655 C CA . GLN B 1 21 ? -3.781 -6.289 -17.594 1 65.31 21 GLN B CA 1
ATOM 1656 C C . GLN B 1 21 ? -2.535 -7.168 -17.641 1 65.31 21 GLN B C 1
ATOM 1658 O O . GLN B 1 21 ? -2.596 -8.32 -18.062 1 65.31 21 GLN B O 1
ATOM 1663 N N . HIS B 1 22 ? -1.528 -6.707 -17.219 1 75.38 22 HIS B N 1
ATOM 1664 C CA . HIS B 1 22 ? -0.283 -7.465 -17.266 1 75.38 22 HIS B CA 1
ATOM 1665 C C . HIS B 1 22 ? -0.243 -8.523 -16.172 1 75.38 22 HIS B C 1
ATOM 1667 O O . HIS B 1 22 ? 0.383 -9.578 -16.344 1 75.38 22 HIS B O 1
ATOM 1673 N N . PHE B 1 23 ? -0.96 -8.25 -15.188 1 83.12 23 PHE B N 1
ATOM 1674 C CA . PHE B 1 23 ? -0.969 -9.242 -14.117 1 83.12 23 PHE B CA 1
ATOM 1675 C C . PHE B 1 23 ? -1.695 -10.508 -14.555 1 83.12 23 PHE B C 1
ATOM 1677 O O . PHE B 1 23 ? -1.284 -11.617 -14.211 1 83.12 23 PHE B O 1
ATOM 1684 N N . SER B 1 24 ? -2.754 -10.25 -15.375 1 86 24 SER B N 1
ATOM 1685 C CA . SER B 1 24 ? -3.498 -11.414 -15.844 1 86 24 SER B CA 1
ATOM 1686 C C . SER B 1 24 ? -2.613 -12.336 -16.688 1 86 24 SER B C 1
ATOM 1688 O O . SER B 1 24 ? -2.676 -13.562 -16.547 1 86 24 SER B O 1
ATOM 1690 N N . VAL B 1 25 ? -1.779 -11.781 -17.484 1 84.25 25 VAL B N 1
ATOM 1691 C CA . VAL B 1 25 ? -0.897 -12.555 -18.359 1 84.25 25 VAL B CA 1
ATOM 1692 C C . VAL B 1 25 ? 0.249 -13.148 -17.531 1 84.25 25 VAL B C 1
ATOM 1694 O O . VAL B 1 25 ? 0.556 -14.336 -17.641 1 84.25 25 VAL B O 1
ATOM 1697 N N . LEU B 1 26 ? 0.822 -12.43 -16.625 1 86 26 LEU B N 1
ATOM 1698 C CA . LEU B 1 26 ? 2.004 -12.828 -15.859 1 86 26 LEU B CA 1
ATOM 1699 C C . LEU B 1 26 ? 1.654 -13.898 -14.828 1 86 26 LEU B C 1
ATOM 1701 O O . LEU B 1 26 ? 2.494 -14.734 -14.484 1 86 26 LEU B O 1
ATOM 1705 N N . ALA B 1 27 ? 0.44 -13.875 -14.406 1 92.06 27 ALA B N 1
ATOM 1706 C CA . ALA B 1 27 ? 0.033 -14.797 -13.352 1 92.06 27 ALA B CA 1
ATOM 1707 C C . ALA B 1 27 ? -0.632 -16.047 -13.938 1 92.06 27 ALA B C 1
ATOM 1709 O O . ALA B 1 27 ? -1.017 -16.953 -13.203 1 92.06 27 ALA B O 1
ATOM 1710 N N . ALA B 1 28 ? -0.73 -16.203 -15.234 1 92.38 28 ALA B N 1
ATOM 1711 C CA . ALA B 1 28 ? -1.622 -17.125 -15.914 1 92.38 28 ALA B CA 1
ATOM 1712 C C . ALA B 1 28 ? -1.145 -18.562 -15.742 1 92.38 28 ALA B C 1
ATOM 1714 O O . ALA B 1 28 ? -1.949 -19.5 -15.766 1 92.38 28 ALA B O 1
ATOM 1715 N N . ASP B 1 29 ? 0.147 -18.719 -15.695 1 94.62 29 ASP B N 1
ATOM 1716 C CA . ASP B 1 29 ? 0.677 -20.078 -15.555 1 94.62 29 ASP B CA 1
ATOM 1717 C C . ASP B 1 29 ? 1.969 -20.078 -14.734 1 94.62 29 ASP B C 1
ATOM 1719 O O . ASP B 1 29 ? 2.51 -19.016 -14.422 1 94.62 29 ASP B O 1
ATOM 1723 N N . PHE B 1 30 ? 2.42 -21.328 -14.406 1 96.25 30 PHE B N 1
ATOM 1724 C CA . PHE B 1 30 ? 3.541 -21.5 -13.492 1 96.25 30 PHE B CA 1
ATOM 1725 C C . PHE B 1 30 ? 4.809 -20.875 -14.047 1 96.25 30 PHE B C 1
ATOM 1727 O O . PHE B 1 30 ? 5.555 -20.219 -13.312 1 96.25 30 PHE B O 1
ATOM 1734 N N . SER B 1 31 ? 5.051 -21.078 -15.297 1 94.25 31 SER B N 1
ATOM 1735 C CA . SER B 1 31 ? 6.277 -20.578 -15.906 1 94.25 31 SER B CA 1
ATOM 1736 C C . SER B 1 31 ? 6.328 -19.047 -15.867 1 94.25 31 SER B C 1
ATOM 1738 O O . SER B 1 31 ? 7.367 -18.469 -15.555 1 94.25 31 SER B O 1
ATOM 1740 N N . ARG B 1 32 ? 5.238 -18.391 -16.203 1 90.06 32 ARG B N 1
ATOM 1741 C CA . ARG B 1 32 ? 5.18 -16.938 -16.188 1 90.06 32 ARG B CA 1
ATOM 1742 C C . ARG B 1 32 ? 5.242 -16.391 -14.773 1 90.06 32 ARG B C 1
ATOM 1744 O O . ARG B 1 32 ? 5.922 -15.391 -14.516 1 90.06 32 ARG B O 1
ATOM 1751 N N . ARG B 1 33 ? 4.594 -17.031 -13.852 1 94.12 33 ARG B N 1
ATOM 1752 C CA . ARG B 1 33 ? 4.684 -16.625 -12.453 1 94.12 33 ARG B CA 1
ATOM 1753 C C . ARG B 1 33 ? 6.117 -16.734 -11.938 1 94.12 33 ARG B C 1
ATOM 1755 O O . ARG B 1 33 ? 6.586 -15.852 -11.211 1 94.12 33 ARG B O 1
ATOM 1762 N N . ARG B 1 34 ? 6.77 -17.766 -12.352 1 93.5 34 ARG B N 1
ATOM 1763 C CA . ARG B 1 34 ? 8.156 -17.969 -11.93 1 93.5 34 ARG B CA 1
ATOM 1764 C C . ARG B 1 34 ? 9.031 -16.812 -12.391 1 93.5 34 ARG B C 1
ATOM 1766 O O . ARG B 1 34 ? 9.875 -16.312 -11.641 1 93.5 34 ARG B O 1
ATOM 1773 N N . VAL B 1 35 ? 8.812 -16.375 -13.57 1 88.62 35 VAL B N 1
ATOM 1774 C CA . VAL B 1 35 ? 9.586 -15.266 -14.109 1 88.62 35 VAL B CA 1
ATOM 1775 C C . VAL B 1 35 ? 9.328 -14 -13.289 1 88.62 35 VAL B C 1
ATOM 1777 O O . VAL B 1 35 ? 10.273 -13.297 -12.914 1 88.62 35 VAL B O 1
ATOM 1780 N N . LEU B 1 36 ? 8.102 -13.711 -13.031 1 87.69 36 LEU B N 1
ATOM 1781 C CA . LEU B 1 36 ? 7.746 -12.547 -12.234 1 87.69 36 LEU B CA 1
ATOM 1782 C C . LEU B 1 36 ? 8.352 -12.633 -10.836 1 87.69 36 LEU B C 1
ATOM 1784 O O . LEU B 1 36 ? 8.969 -11.672 -10.359 1 87.69 36 LEU B O 1
ATOM 1788 N N . ILE B 1 37 ? 8.203 -13.758 -10.242 1 94.31 37 ILE B N 1
ATOM 1789 C CA . ILE B 1 37 ? 8.672 -13.969 -8.875 1 94.31 37 ILE B CA 1
ATOM 1790 C C . ILE B 1 37 ? 10.188 -13.836 -8.82 1 94.31 37 ILE B C 1
ATOM 1792 O O . ILE B 1 37 ? 10.734 -13.203 -7.914 1 94.31 37 ILE B O 1
ATOM 1796 N N . ASP B 1 38 ? 10.883 -14.391 -9.75 1 91.44 38 ASP B N 1
ATOM 1797 C CA . ASP B 1 38 ? 12.336 -14.258 -9.812 1 91.44 38 ASP B CA 1
ATOM 1798 C C . ASP B 1 38 ? 12.75 -12.797 -9.969 1 91.44 38 ASP B C 1
ATOM 1800 O O . ASP B 1 38 ? 13.734 -12.367 -9.367 1 91.44 38 ASP B O 1
ATOM 1804 N N . SER B 1 39 ? 12.031 -12.07 -10.758 1 85.56 39 SER B N 1
ATOM 1805 C CA . SER B 1 39 ? 12.312 -10.648 -10.93 1 85.56 39 SER B CA 1
ATOM 1806 C C . SER B 1 39 ? 12.117 -9.883 -9.625 1 85.56 39 SER B C 1
ATOM 1808 O O . SER B 1 39 ? 12.906 -9 -9.297 1 85.56 39 SER B O 1
ATOM 1810 N N . VAL B 1 40 ? 11.07 -10.203 -8.914 1 89.31 40 VAL B N 1
ATOM 1811 C CA . VAL B 1 40 ? 10.797 -9.562 -7.629 1 89.31 40 VAL B CA 1
ATOM 1812 C C . VAL B 1 40 ? 11.953 -9.836 -6.66 1 89.31 40 VAL B C 1
ATOM 1814 O O . VAL B 1 40 ? 12.453 -8.922 -6.008 1 89.31 40 VAL B O 1
ATOM 1817 N N . VAL B 1 41 ? 12.383 -11.07 -6.598 1 92.75 41 VAL B N 1
ATOM 1818 C CA . VAL B 1 41 ? 13.469 -11.453 -5.691 1 92.75 41 VAL B CA 1
ATOM 1819 C C . VAL B 1 41 ? 14.75 -10.719 -6.078 1 92.75 41 VAL B C 1
ATOM 1821 O O . VAL B 1 41 ? 15.492 -10.25 -5.211 1 92.75 41 VAL B O 1
ATOM 1824 N N . GLN B 1 42 ? 14.977 -10.562 -7.312 1 87.62 42 GLN B N 1
ATOM 1825 C CA . GLN B 1 42 ? 16.156 -9.852 -7.781 1 87.62 42 GLN B CA 1
ATOM 1826 C C . GLN B 1 42 ? 16.125 -8.391 -7.344 1 87.62 42 GLN B C 1
ATOM 1828 O O . GLN B 1 42 ? 17.141 -7.84 -6.922 1 87.62 42 GLN B O 1
ATOM 1833 N N . VAL B 1 43 ? 15.016 -7.758 -7.461 1 83.06 43 VAL B N 1
ATOM 1834 C CA . VAL B 1 43 ? 14.867 -6.363 -7.062 1 83.06 43 VAL B CA 1
ATOM 1835 C C . VAL B 1 43 ? 15.102 -6.227 -5.559 1 83.06 43 VAL B C 1
ATOM 1837 O O . VAL B 1 43 ? 15.812 -5.32 -5.113 1 83.06 43 VAL B O 1
ATOM 1840 N N . VAL B 1 44 ? 14.492 -7.102 -4.797 1 88.38 44 VAL B N 1
ATOM 1841 C CA . VAL B 1 44 ? 14.656 -7.105 -3.346 1 88.38 44 VAL B CA 1
ATOM 1842 C C . VAL B 1 44 ? 16.125 -7.277 -2.992 1 88.38 44 VAL B C 1
ATOM 1844 O O . VAL B 1 44 ? 16.656 -6.547 -2.152 1 88.38 44 VAL B O 1
ATOM 1847 N N . ASP B 1 45 ? 16.734 -8.172 -3.643 1 88.88 45 ASP B N 1
ATOM 1848 C CA . ASP B 1 45 ? 18.125 -8.477 -3.373 1 88.88 45 ASP B CA 1
ATOM 1849 C C . ASP B 1 45 ? 19.031 -7.312 -3.76 1 88.88 45 ASP B C 1
ATOM 1851 O O . ASP B 1 45 ? 19.906 -6.918 -2.986 1 88.88 45 ASP B O 1
ATOM 1855 N N . THR B 1 46 ? 18.859 -6.711 -4.871 1 83.25 46 THR B N 1
ATOM 1856 C CA . THR B 1 46 ? 19.719 -5.672 -5.422 1 83.25 46 THR B CA 1
ATOM 1857 C C . THR B 1 46 ? 19.578 -4.375 -4.637 1 83.25 46 THR B C 1
ATOM 1859 O O . THR B 1 46 ? 20.562 -3.672 -4.402 1 83.25 46 THR B O 1
ATOM 1862 N N . HIS B 1 47 ? 18.359 -4.047 -4.18 1 81.38 47 HIS B N 1
ATOM 1863 C CA . HIS B 1 47 ? 18.125 -2.709 -3.646 1 81.38 47 HIS B CA 1
ATOM 1864 C C . HIS B 1 47 ? 17.844 -2.754 -2.146 1 81.38 47 HIS B C 1
ATOM 1866 O O . HIS B 1 47 ? 17.688 -1.711 -1.508 1 81.38 47 HIS B O 1
ATOM 1872 N N . GLY B 1 48 ? 17.703 -3.936 -1.615 1 84.81 48 GLY B N 1
ATOM 1873 C CA . GLY B 1 48 ? 17.562 -4.078 -0.175 1 84.81 48 GLY B CA 1
ATOM 1874 C C . GLY B 1 48 ? 16.172 -3.723 0.323 1 84.81 48 GLY B C 1
ATOM 1875 O O . GLY B 1 48 ? 16.016 -3.209 1.433 1 84.81 48 GLY B O 1
ATOM 1876 N N . PHE B 1 49 ? 15.172 -3.932 -0.458 1 87.62 49 PHE B N 1
ATOM 1877 C CA . PHE B 1 49 ? 13.797 -3.674 -0.036 1 87.62 49 PHE B CA 1
ATOM 1878 C C . PHE B 1 49 ? 13.352 -4.688 1.012 1 87.62 49 PHE B C 1
ATOM 1880 O O . PHE B 1 49 ? 13.891 -5.793 1.08 1 87.62 49 PHE B O 1
ATOM 1887 N N . ASP B 1 50 ? 12.367 -4.234 1.826 1 91.62 50 ASP B N 1
ATOM 1888 C CA . ASP B 1 50 ? 11.867 -5.082 2.908 1 91.62 50 ASP B CA 1
ATOM 1889 C C . ASP B 1 50 ? 10.766 -6.012 2.414 1 91.62 50 ASP B C 1
ATOM 1891 O O . ASP B 1 50 ? 10.297 -6.879 3.156 1 91.62 50 ASP B O 1
ATOM 1895 N N . GLY B 1 51 ? 10.352 -5.863 1.158 1 93 51 GLY B N 1
ATOM 1896 C CA . GLY B 1 51 ? 9.297 -6.691 0.597 1 93 51 GLY B CA 1
ATOM 1897 C C . GLY B 1 51 ? 8.695 -6.117 -0.673 1 93 51 GLY B C 1
ATOM 1898 O O . GLY B 1 51 ? 9.352 -5.34 -1.374 1 93 51 GLY B O 1
ATOM 1899 N N . VAL B 1 52 ? 7.461 -6.633 -0.979 1 91.81 52 VAL B N 1
ATOM 1900 C CA . VAL B 1 52 ? 6.793 -6.223 -2.209 1 91.81 52 VAL B CA 1
ATOM 1901 C C . VAL B 1 52 ? 5.301 -6.051 -1.952 1 91.81 52 VAL B C 1
ATOM 1903 O O . VAL B 1 52 ? 4.707 -6.793 -1.164 1 91.81 52 VAL B O 1
ATOM 1906 N N . ASP B 1 53 ? 4.809 -4.984 -2.562 1 91.5 53 ASP B N 1
ATOM 1907 C CA . ASP B 1 53 ? 3.367 -4.758 -2.598 1 91.5 53 ASP B CA 1
ATOM 1908 C C . ASP B 1 53 ? 2.803 -5.043 -3.988 1 91.5 53 ASP B C 1
ATOM 1910 O O . ASP B 1 53 ? 3.229 -4.434 -4.973 1 91.5 53 ASP B O 1
ATOM 1914 N N . LEU B 1 54 ? 1.882 -6.051 -4.117 1 91.06 54 LEU B N 1
ATOM 1915 C CA . LEU B 1 54 ? 1.251 -6.355 -5.398 1 91.06 54 LEU B CA 1
ATOM 1916 C C . LEU B 1 54 ? -0.006 -5.52 -5.598 1 91.06 54 LEU B C 1
ATOM 1918 O O . LEU B 1 54 ? -1.011 -5.723 -4.91 1 91.06 54 LEU B O 1
ATOM 1922 N N . ASP B 1 55 ? 0.041 -4.652 -6.59 1 86.38 55 ASP B N 1
ATOM 1923 C CA . ASP B 1 55 ? -1.049 -3.727 -6.879 1 86.38 55 ASP B CA 1
ATOM 1924 C C . ASP B 1 55 ? -1.825 -4.16 -8.117 1 86.38 55 ASP B C 1
ATOM 1926 O O . ASP B 1 55 ? -1.919 -3.412 -9.094 1 86.38 55 ASP B O 1
ATOM 1930 N N . TRP B 1 56 ? -2.424 -5.344 -8.07 1 84.31 56 TRP B N 1
ATOM 1931 C CA . TRP B 1 56 ? -3.258 -5.832 -9.164 1 84.31 56 TRP B CA 1
ATOM 1932 C C . TRP B 1 56 ? -4.598 -5.105 -9.188 1 84.31 56 TRP B C 1
ATOM 1934 O O . TRP B 1 56 ? -5.055 -4.672 -10.25 1 84.31 56 TRP B O 1
ATOM 1944 N N . GLU B 1 57 ? -5.285 -4.871 -8.086 1 76.31 57 GLU B N 1
ATOM 1945 C CA . GLU B 1 57 ? -6.469 -4.082 -7.754 1 76.31 57 GLU B CA 1
ATOM 1946 C C . GLU B 1 57 ? -7.723 -4.684 -8.383 1 76.31 57 GLU B C 1
ATOM 1948 O O . GLU B 1 57 ? -8.773 -4.75 -7.738 1 76.31 57 GLU B O 1
ATOM 1953 N N . TYR B 1 58 ? -7.578 -5.223 -9.688 1 80.06 58 TYR B N 1
ATOM 1954 C CA . TYR B 1 58 ? -8.812 -5.609 -10.359 1 80.06 58 TYR B CA 1
ATOM 1955 C C . TYR B 1 58 ? -8.641 -6.93 -11.094 1 80.06 58 TYR B C 1
ATOM 1957 O O . TYR B 1 58 ? -8.898 -7.02 -12.297 1 80.06 58 TYR B O 1
ATOM 1965 N N . PRO B 1 59 ? -8.266 -8.016 -10.328 1 89 59 PRO B N 1
ATOM 1966 C CA . PRO B 1 59 ? -8.32 -9.32 -10.992 1 89 59 PRO B CA 1
ATOM 1967 C C . PRO B 1 59 ? -9.711 -9.641 -11.547 1 89 59 PRO B C 1
ATOM 1969 O O . PRO B 1 59 ? -10.719 -9.305 -10.922 1 89 59 PRO B O 1
ATOM 1972 N N . VAL B 1 60 ? -9.797 -10.281 -12.727 1 86.94 60 VAL B N 1
ATOM 1973 C CA . VAL B 1 60 ? -11.008 -10.688 -13.422 1 86.94 60 VAL B CA 1
ATOM 1974 C C . VAL B 1 60 ? -11.711 -9.461 -14 1 86.94 60 VAL B C 1
ATOM 1976 O O . VAL B 1 60 ? -12.023 -9.414 -15.195 1 86.94 60 VAL B O 1
ATOM 1979 N N . THR B 1 61 ? -11.992 -8.328 -13.227 1 77.5 61 THR B N 1
ATOM 1980 C CA . THR B 1 61 ? -12.945 -7.277 -13.57 1 77.5 61 THR B CA 1
ATOM 1981 C C . THR B 1 61 ? -12.25 -6.117 -14.273 1 77.5 61 THR B C 1
ATOM 1983 O O . THR B 1 61 ? -12.898 -5.172 -14.719 1 77.5 61 THR B O 1
ATOM 1986 N N . GLY B 1 62 ? -11.078 -6.168 -14.359 1 67.88 62 GLY B N 1
ATOM 1987 C CA . GLY B 1 62 ? -10.586 -5.168 -15.297 1 67.88 62 GLY B CA 1
ATOM 1988 C C . GLY B 1 62 ? -9.562 -4.234 -14.68 1 67.88 62 GLY B C 1
ATOM 1989 O O . GLY B 1 62 ? -8.93 -4.57 -13.68 1 67.88 62 GLY B O 1
ATOM 1990 N N . GLY B 1 63 ? -9.266 -3.182 -15.109 1 61.38 63 GLY B N 1
ATOM 1991 C CA . GLY B 1 63 ? -8.383 -2.025 -15.172 1 61.38 63 GLY B CA 1
ATOM 1992 C C . GLY B 1 63 ? -8.352 -1.37 -16.531 1 61.38 63 GLY B C 1
ATOM 1993 O O . GLY B 1 63 ? -9.398 -1.03 -17.094 1 61.38 63 GLY B O 1
ATOM 1994 N N . ALA B 1 64 ? -7.289 -1.299 -17 1 59.78 64 ALA B N 1
ATOM 1995 C CA . ALA B 1 64 ? -7.246 -0.777 -18.359 1 59.78 64 ALA B CA 1
ATOM 1996 C C . ALA B 1 64 ? -7.77 -1.806 -19.359 1 59.78 64 ALA B C 1
ATOM 1998 O O . ALA B 1 64 ? -8.406 -1.447 -20.359 1 59.78 64 ALA B O 1
ATOM 1999 N N . THR B 1 65 ? -7.613 -3.068 -19.062 1 67.44 65 THR B N 1
ATOM 2000 C CA . THR B 1 65 ? -8.102 -4.195 -19.859 1 67.44 65 THR B CA 1
ATOM 2001 C C . THR B 1 65 ? -8.734 -5.254 -18.953 1 67.44 65 THR B C 1
ATOM 2003 O O . THR B 1 65 ? -8.242 -5.512 -17.844 1 67.44 65 THR B O 1
ATOM 2006 N N . GLU B 1 66 ? -9.789 -5.867 -19.5 1 76.94 66 GLU B N 1
ATOM 2007 C CA . GLU B 1 66 ? -10.5 -6.887 -18.734 1 76.94 66 GLU B CA 1
ATOM 2008 C C . GLU B 1 66 ? -9.609 -8.102 -18.469 1 76.94 66 GLU B C 1
ATOM 2010 O O . GLU B 1 66 ? -8.805 -8.477 -19.328 1 76.94 66 GLU B O 1
ATOM 2015 N N . GLY B 1 67 ? -9.742 -8.656 -17.328 1 87 67 GLY B N 1
ATOM 2016 C CA . GLY B 1 67 ? -9.078 -9.906 -16.969 1 87 67 GLY B CA 1
ATOM 2017 C C . GLY B 1 67 ? -9.891 -11.133 -17.328 1 87 67 GLY B C 1
ATOM 2018 O O . GLY B 1 67 ? -10.719 -11.094 -18.234 1 87 67 GLY B O 1
ATOM 2019 N N . THR B 1 68 ? -9.516 -12.352 -16.875 1 91.5 68 THR B N 1
ATOM 2020 C CA . THR B 1 68 ? -10.188 -13.625 -17.062 1 91.5 68 THR B CA 1
ATOM 2021 C C . THR B 1 68 ? -10.633 -14.211 -15.719 1 91.5 68 THR B C 1
ATOM 2023 O O . THR B 1 68 ? -10.039 -13.914 -14.68 1 91.5 68 THR B O 1
ATOM 2026 N N . PRO B 1 69 ? -11.656 -15.094 -15.711 1 94.06 69 PRO B N 1
ATOM 2027 C CA . PRO B 1 69 ? -12.102 -15.719 -14.461 1 94.06 69 PRO B CA 1
ATOM 2028 C C . PRO B 1 69 ? -10.984 -16.484 -13.75 1 94.06 69 PRO B C 1
ATOM 2030 O O . PRO B 1 69 ? -10.992 -16.594 -12.523 1 94.06 69 PRO B O 1
ATOM 2033 N N . ALA B 1 70 ? -9.945 -16.938 -14.43 1 96.12 70 ALA B N 1
ATOM 2034 C CA . ALA B 1 70 ? -8.836 -17.703 -13.859 1 96.12 70 ALA B CA 1
ATOM 2035 C C . ALA B 1 70 ? -7.965 -16.812 -12.969 1 96.12 70 ALA B C 1
ATOM 2037 O O . ALA B 1 70 ? -7.16 -17.328 -12.188 1 96.12 70 ALA B O 1
ATOM 2038 N N . ASP B 1 71 ? -8.133 -15.5 -13.039 1 95.25 71 ASP B N 1
ATOM 2039 C CA . ASP B 1 71 ? -7.316 -14.562 -12.273 1 95.25 71 ASP B CA 1
ATOM 2040 C C . ASP B 1 71 ? -7.477 -14.797 -10.773 1 95.25 71 ASP B C 1
ATOM 2042 O O . ASP B 1 71 ? -6.523 -14.633 -10.008 1 95.25 71 ASP B O 1
ATOM 2046 N N . ARG B 1 72 ? -8.664 -15.148 -10.438 1 95.12 72 ARG B N 1
ATOM 2047 C CA . ARG B 1 72 ? -8.945 -15.367 -9.023 1 95.12 72 ARG B CA 1
ATOM 2048 C C . ARG B 1 72 ? -8.055 -16.453 -8.445 1 95.12 72 ARG B C 1
ATOM 2050 O O . ARG B 1 72 ? -7.375 -16.25 -7.438 1 95.12 72 ARG B O 1
ATOM 2057 N N . ARG B 1 73 ? -8.023 -17.625 -9.023 1 97.19 73 ARG B N 1
ATOM 2058 C CA . ARG B 1 73 ? -7.191 -18.734 -8.57 1 97.19 73 ARG B CA 1
ATOM 2059 C C . ARG B 1 73 ? -5.715 -18.453 -8.828 1 97.19 73 ARG B C 1
ATOM 2061 O O . ARG B 1 73 ? -4.855 -18.828 -8.031 1 97.19 73 ARG B O 1
ATOM 2068 N N . ASN B 1 74 ? -5.414 -17.781 -9.938 1 97.06 74 ASN B N 1
ATOM 2069 C CA . ASN B 1 74 ? -4.031 -17.469 -10.297 1 97.06 74 ASN B CA 1
ATOM 2070 C C . ASN B 1 74 ? -3.4 -16.5 -9.305 1 97.06 74 ASN B C 1
ATOM 2072 O O . ASN B 1 74 ? -2.201 -16.562 -9.031 1 97.06 74 ASN B O 1
ATOM 2076 N N . PHE B 1 75 ? -4.176 -15.57 -8.797 1 96.38 75 PHE B N 1
ATOM 2077 C CA . PHE B 1 75 ? -3.686 -14.648 -7.777 1 96.38 75 PHE B CA 1
ATOM 2078 C C . PHE B 1 75 ? -3.23 -15.406 -6.535 1 96.38 75 PHE B C 1
ATOM 2080 O O . PHE B 1 75 ? -2.164 -15.125 -5.984 1 96.38 75 PHE B O 1
ATOM 2087 N N . VAL B 1 76 ? -3.973 -16.422 -6.137 1 97 76 VAL B N 1
ATOM 2088 C CA . VAL B 1 76 ? -3.613 -17.25 -4.988 1 97 76 VAL B CA 1
ATOM 2089 C C . VAL B 1 76 ? -2.314 -18 -5.281 1 97 76 VAL B C 1
ATOM 2091 O O . VAL B 1 76 ? -1.401 -18.016 -4.453 1 97 76 VAL B O 1
ATOM 2094 N N . HIS B 1 77 ? -2.242 -18.578 -6.477 1 98.5 77 HIS B N 1
ATOM 2095 C CA . HIS B 1 77 ? -1.026 -19.297 -6.859 1 98.5 77 HIS B CA 1
ATOM 2096 C C . HIS B 1 77 ? 0.186 -18.375 -6.824 1 98.5 77 HIS B C 1
ATOM 2098 O O . HIS B 1 77 ? 1.252 -18.75 -6.336 1 98.5 77 HIS B O 1
ATOM 2104 N N . LEU B 1 78 ? -0.025 -17.188 -7.34 1 97.38 78 LEU B N 1
ATOM 2105 C CA . LEU B 1 78 ? 1.066 -16.219 -7.387 1 97.38 78 LEU B CA 1
ATOM 2106 C C . LEU B 1 78 ? 1.567 -15.891 -5.984 1 97.38 78 LEU B C 1
ATOM 2108 O O . LEU B 1 78 ? 2.771 -15.945 -5.723 1 97.38 78 LEU B O 1
ATOM 2112 N N . LEU B 1 79 ? 0.666 -15.594 -5.086 1 97.56 79 LEU B N 1
ATOM 2113 C CA . LEU B 1 79 ? 1.058 -15.211 -3.734 1 97.56 79 LEU B CA 1
ATOM 2114 C C . LEU B 1 79 ? 1.647 -16.391 -2.98 1 97.56 79 LEU B C 1
ATOM 2116 O O . LEU B 1 79 ? 2.609 -16.234 -2.223 1 97.56 79 LEU B O 1
ATOM 2120 N N . ARG B 1 80 ? 1.101 -17.578 -3.148 1 98 80 ARG B N 1
ATOM 2121 C CA . ARG B 1 80 ? 1.631 -18.781 -2.516 1 98 80 ARG B CA 1
ATOM 2122 C C . ARG B 1 80 ? 3.061 -19.047 -2.971 1 98 80 ARG B C 1
ATOM 2124 O O . ARG B 1 80 ? 3.949 -19.266 -2.145 1 98 80 ARG B O 1
ATOM 2131 N N . GLU B 1 81 ? 3.25 -19.016 -4.238 1 98.75 81 GLU B N 1
ATOM 2132 C CA . GLU B 1 81 ? 4.566 -19.297 -4.809 1 98.75 81 GLU B CA 1
ATOM 2133 C C . GLU B 1 81 ? 5.57 -18.203 -4.434 1 98.75 81 GLU B C 1
ATOM 2135 O O . GLU B 1 81 ? 6.742 -18.5 -4.188 1 98.75 81 GLU B O 1
ATOM 2140 N N . LEU B 1 82 ? 5.102 -16.984 -4.43 1 98.12 82 LEU B N 1
ATOM 2141 C CA . LEU B 1 82 ? 5.953 -15.875 -3.998 1 98.12 82 LEU B CA 1
ATOM 2142 C C . LEU B 1 82 ? 6.391 -16.062 -2.551 1 98.12 82 LEU B C 1
ATOM 2144 O O . LEU B 1 82 ? 7.566 -15.883 -2.227 1 98.12 82 LEU B O 1
ATOM 2148 N N . ARG B 1 83 ? 5.496 -16.391 -1.651 1 98.06 83 ARG B N 1
ATOM 2149 C CA . ARG B 1 83 ? 5.832 -16.641 -0.251 1 98.06 83 ARG B CA 1
ATOM 2150 C C . ARG B 1 83 ? 6.863 -17.75 -0.119 1 98.06 83 ARG B C 1
ATOM 2152 O O . ARG B 1 83 ? 7.832 -17.625 0.633 1 98.06 83 ARG B O 1
ATOM 2159 N N . GLN B 1 84 ? 6.684 -18.797 -0.828 1 98.38 84 GLN B N 1
ATOM 2160 C CA . GLN B 1 84 ? 7.629 -19.906 -0.802 1 98.38 84 GLN B CA 1
ATOM 2161 C C . GLN B 1 84 ? 9.016 -19.469 -1.269 1 98.38 84 GLN B C 1
ATOM 2163 O O . GLN B 1 84 ? 10.023 -19.844 -0.675 1 98.38 84 GLN B O 1
ATOM 2168 N N . ARG B 1 85 ? 8.984 -18.734 -2.305 1 98.38 85 ARG B N 1
ATOM 2169 C CA . ARG B 1 85 ? 10.258 -18.266 -2.836 1 98.38 85 ARG B CA 1
ATOM 2170 C C . ARG B 1 85 ? 10.953 -17.328 -1.853 1 98.38 85 ARG B C 1
ATOM 2172 O O . ARG B 1 85 ? 12.172 -17.375 -1.688 1 98.38 85 ARG B O 1
ATOM 2179 N N . PHE B 1 86 ? 10.203 -16.391 -1.265 1 98.19 86 PHE B N 1
ATOM 2180 C CA . PHE B 1 86 ? 10.742 -15.5 -0.239 1 98.19 86 PHE B CA 1
ATOM 2181 C C . PHE B 1 86 ? 11.312 -16.312 0.922 1 98.19 86 PHE B C 1
ATOM 2183 O O . PHE B 1 86 ? 12.414 -16.016 1.4 1 98.19 86 PHE B O 1
ATOM 2190 N N . ASP B 1 87 ? 10.625 -17.344 1.382 1 97.75 87 ASP B N 1
ATOM 2191 C CA . ASP B 1 87 ? 11.102 -18.188 2.463 1 97.75 87 ASP B CA 1
ATOM 2192 C C . ASP B 1 87 ? 12.438 -18.844 2.105 1 97.75 87 ASP B C 1
ATOM 2194 O O . ASP B 1 87 ? 13.359 -18.875 2.922 1 97.75 87 ASP B O 1
ATOM 2198 N N . SER B 1 88 ? 12.508 -19.328 0.958 1 98 88 SER B N 1
ATOM 2199 C CA . SER B 1 88 ? 13.742 -19.953 0.491 1 98 88 SER B CA 1
ATOM 2200 C C . SER B 1 88 ? 14.883 -18.953 0.439 1 98 88 SER B C 1
ATOM 2202 O O . SER B 1 88 ? 16 -19.25 0.867 1 98 88 SER B O 1
ATOM 2204 N N . TYR B 1 89 ? 14.594 -17.812 -0.098 1 97.94 89 TYR B N 1
ATOM 2205 C CA . TYR B 1 89 ? 15.586 -16.75 -0.188 1 97.94 89 TYR B CA 1
ATOM 2206 C C . TYR B 1 89 ? 16.078 -16.344 1.196 1 97.94 89 TYR B C 1
ATOM 2208 O O . TYR B 1 89 ? 17.281 -16.172 1.407 1 97.94 89 TYR B O 1
ATOM 2216 N N . GLU B 1 90 ? 15.133 -16.188 2.094 1 97.69 90 GLU B N 1
ATOM 2217 C CA . GLU B 1 90 ? 15.461 -15.82 3.467 1 97.69 90 GLU B CA 1
ATOM 2218 C C . GLU B 1 90 ? 16.391 -16.844 4.113 1 97.69 90 GLU B C 1
ATOM 2220 O O . GLU B 1 90 ? 17.359 -16.484 4.785 1 97.69 90 GLU B O 1
ATOM 2225 N N . ARG B 1 91 ? 16.125 -18.078 3.947 1 97.19 91 ARG B N 1
ATOM 2226 C CA . ARG B 1 91 ? 16.938 -19.156 4.492 1 97.19 91 ARG B CA 1
ATOM 2227 C C . ARG B 1 91 ? 18.328 -19.141 3.863 1 97.19 91 ARG B C 1
ATOM 2229 O O . ARG B 1 91 ? 19.344 -19.25 4.57 1 97.19 91 ARG B O 1
ATOM 2236 N N . LYS B 1 92 ? 18.359 -19.016 2.6 1 97.31 92 LYS B N 1
ATOM 2237 C CA . LYS B 1 92 ? 19.625 -19.062 1.862 1 97.31 92 LYS B CA 1
ATOM 2238 C C . LYS B 1 92 ? 20.531 -17.906 2.268 1 97.31 92 LYS B C 1
ATOM 2240 O O . LYS B 1 92 ? 21.75 -18.062 2.332 1 97.31 92 LYS B O 1
ATOM 2245 N N . THR B 1 93 ? 19.984 -16.781 2.533 1 96.81 93 THR B N 1
ATOM 2246 C CA . THR B 1 93 ? 20.766 -15.578 2.795 1 96.81 93 THR B CA 1
ATOM 2247 C C . THR B 1 93 ? 20.875 -15.312 4.297 1 96.81 93 THR B C 1
ATOM 2249 O O . THR B 1 93 ? 21.5 -14.336 4.719 1 96.81 93 THR B O 1
ATOM 2252 N N . ASN B 1 94 ? 20.219 -16.125 5.16 1 95.81 94 ASN B N 1
ATOM 2253 C CA . ASN B 1 94 ? 20.156 -15.938 6.605 1 95.81 94 ASN B CA 1
ATOM 2254 C C . ASN B 1 94 ? 19.641 -14.547 6.969 1 95.81 94 ASN B C 1
ATOM 2256 O O . ASN B 1 94 ? 20.234 -13.859 7.801 1 95.81 94 ASN B O 1
ATOM 2260 N N . ARG B 1 95 ? 18.656 -14.18 6.223 1 92.94 95 ARG B N 1
ATOM 2261 C CA . ARG B 1 95 ? 18.062 -12.867 6.465 1 92.94 95 ARG B CA 1
ATOM 2262 C C . ARG B 1 95 ? 17.484 -12.773 7.871 1 92.94 95 ARG B C 1
ATOM 2264 O O . ARG B 1 95 ? 16.797 -13.688 8.328 1 92.94 95 ARG B O 1
ATOM 2271 N N . GLN B 1 96 ? 17.688 -11.664 8.562 1 89.31 96 GLN B N 1
ATOM 2272 C CA . GLN B 1 96 ? 17.266 -11.484 9.953 1 89.31 96 GLN B CA 1
ATOM 2273 C C . GLN B 1 96 ? 15.781 -11.156 10.047 1 89.31 96 GLN B C 1
ATOM 2275 O O . GLN B 1 96 ? 15.109 -11.562 10.992 1 89.31 96 GLN B O 1
ATOM 2280 N N . LYS B 1 97 ? 15.352 -10.383 9.086 1 89.31 97 LYS B N 1
ATOM 2281 C CA . LYS B 1 97 ? 13.945 -9.992 9.086 1 89.31 97 LYS B CA 1
ATOM 2282 C C . LYS B 1 97 ? 13.211 -10.57 7.879 1 89.31 97 LYS B C 1
ATOM 2284 O O . LYS B 1 97 ? 13.711 -10.508 6.754 1 89.31 97 LYS B O 1
ATOM 2289 N N . PRO B 1 98 ? 12.023 -11.141 8.141 1 93.56 98 PRO B N 1
ATOM 2290 C CA . PRO B 1 98 ? 11.281 -11.711 7.012 1 93.56 98 PRO B CA 1
ATOM 2291 C C . PRO B 1 98 ? 10.867 -10.656 5.984 1 93.56 98 PRO B C 1
ATOM 2293 O O . PRO B 1 98 ? 10.609 -9.508 6.348 1 93.56 98 PRO B O 1
ATOM 2296 N N . LEU B 1 99 ? 10.844 -11.117 4.723 1 96.06 99 LEU B N 1
ATOM 2297 C CA . LEU B 1 99 ? 10.336 -10.273 3.65 1 96.06 99 LEU B CA 1
ATOM 2298 C C . LEU B 1 99 ? 8.812 -10.172 3.709 1 96.06 99 LEU B C 1
ATOM 2300 O O . LEU B 1 99 ? 8.133 -11.172 3.955 1 96.06 99 LEU B O 1
ATOM 2304 N N . LEU B 1 100 ? 8.383 -8.969 3.469 1 95.12 100 LEU B N 1
ATOM 2305 C CA . LEU B 1 100 ? 6.949 -8.695 3.564 1 95.12 100 LEU B CA 1
ATOM 2306 C C . LEU B 1 100 ? 6.273 -8.844 2.205 1 95.12 100 LEU B C 1
ATOM 2308 O O . LEU B 1 100 ? 6.848 -8.477 1.179 1 95.12 100 LEU B O 1
ATOM 2312 N N . ILE B 1 101 ? 5.066 -9.406 2.207 1 96.25 101 ILE B N 1
ATOM 2313 C CA . ILE B 1 101 ? 4.176 -9.422 1.051 1 96.25 101 ILE B CA 1
ATOM 2314 C C . ILE B 1 101 ? 2.869 -8.711 1.396 1 96.25 101 ILE B C 1
ATOM 2316 O O . ILE B 1 101 ? 2.256 -8.992 2.43 1 96.25 101 ILE B O 1
ATOM 2320 N N . SER B 1 102 ? 2.566 -7.738 0.605 1 93.81 102 SER B N 1
ATOM 2321 C CA . SER B 1 102 ? 1.275 -7.066 0.722 1 93.81 102 SER B CA 1
ATOM 2322 C C . SER B 1 102 ? 0.602 -6.926 -0.639 1 93.81 102 SER B C 1
ATOM 2324 O O . SER B 1 102 ? 1.227 -7.164 -1.675 1 93.81 102 SER B O 1
ATOM 2326 N N . PHE B 1 103 ? -0.688 -6.645 -0.641 1 91.69 103 PHE B N 1
ATOM 2327 C CA . PHE B 1 103 ? -1.356 -6.293 -1.888 1 91.69 103 PHE B CA 1
ATOM 2328 C C . PHE B 1 103 ? -2.377 -5.184 -1.661 1 91.69 103 PHE B C 1
ATOM 2330 O O . PHE B 1 103 ? -2.865 -5 -0.543 1 91.69 103 PHE B O 1
ATOM 2337 N N . ALA B 1 104 ? -2.572 -4.402 -2.713 1 87.75 104 ALA B N 1
ATOM 2338 C CA . ALA B 1 104 ? -3.672 -3.441 -2.723 1 87.75 104 ALA B CA 1
ATOM 2339 C C . ALA B 1 104 ? -5.016 -4.148 -2.883 1 87.75 104 ALA B C 1
ATOM 2341 O O . ALA B 1 104 ? -5.254 -4.82 -3.887 1 87.75 104 ALA B O 1
ATOM 2342 N N . GLY B 1 105 ? -5.848 -3.99 -1.895 1 85.69 105 GLY B N 1
ATOM 2343 C CA . GLY B 1 105 ? -7.156 -4.625 -1.927 1 85.69 105 GLY B CA 1
ATOM 2344 C C . GLY B 1 105 ? -8.234 -3.732 -2.51 1 85.69 105 GLY B C 1
ATOM 2345 O O . GLY B 1 105 ? -8.234 -2.52 -2.293 1 85.69 105 GLY B O 1
ATOM 2346 N N . ALA B 1 106 ? -9.156 -4.398 -3.227 1 78.81 106 ALA B N 1
ATOM 2347 C CA . ALA B 1 106 ? -10.305 -3.668 -3.748 1 78.81 106 ALA B CA 1
ATOM 2348 C C . ALA B 1 106 ? -11.305 -3.342 -2.637 1 78.81 106 ALA B C 1
ATOM 2350 O O . ALA B 1 106 ? -11.336 -4.02 -1.608 1 78.81 106 ALA B O 1
ATOM 2351 N N . ALA B 1 107 ? -12.078 -2.285 -2.84 1 73.12 107 ALA B N 1
ATOM 2352 C CA . ALA B 1 107 ? -13.055 -1.88 -1.835 1 73.12 107 ALA B CA 1
ATOM 2353 C C . ALA B 1 107 ? -14.469 -2.283 -2.252 1 73.12 107 ALA B C 1
ATOM 2355 O O . ALA B 1 107 ? -15.336 -2.506 -1.401 1 73.12 107 ALA B O 1
ATOM 2356 N N . GLY B 1 108 ? -14.672 -2.451 -3.518 1 70.19 108 GLY B N 1
ATOM 2357 C CA . GLY B 1 108 ? -16.016 -2.697 -3.992 1 70.19 108 GLY B CA 1
ATOM 2358 C C . GLY B 1 108 ? -16.344 -4.172 -4.125 1 70.19 108 GLY B C 1
ATOM 2359 O O . GLY B 1 108 ? -15.523 -4.957 -4.598 1 70.19 108 GLY B O 1
ATOM 2360 N N . GLN B 1 109 ? -17.578 -4.473 -3.715 1 72.88 109 GLN B N 1
ATOM 2361 C CA . GLN B 1 109 ? -18.047 -5.852 -3.77 1 72.88 109 GLN B CA 1
ATOM 2362 C C . GLN B 1 109 ? -17.969 -6.406 -5.191 1 72.88 109 GLN B C 1
ATOM 2364 O O . GLN B 1 109 ? -17.656 -7.582 -5.387 1 72.88 109 GLN B O 1
ATOM 2369 N N . TRP B 1 110 ? -18.234 -5.621 -6.16 1 73.88 110 TRP B N 1
ATOM 2370 C CA . TRP B 1 110 ? -18.281 -6.035 -7.559 1 73.88 110 TRP B CA 1
ATOM 2371 C C . TRP B 1 110 ? -16.922 -6.531 -8.023 1 73.88 110 TRP B C 1
ATOM 2373 O O . TRP B 1 110 ? -16.844 -7.348 -8.945 1 73.88 110 TRP B O 1
ATOM 2383 N N . THR B 1 111 ? -15.852 -6.012 -7.402 1 79.81 111 THR B N 1
ATOM 2384 C CA . THR B 1 111 ? -14.508 -6.457 -7.727 1 79.81 111 THR B CA 1
ATOM 2385 C C . THR B 1 111 ? -14.086 -7.605 -6.812 1 79.81 111 THR B C 1
ATOM 2387 O O . THR B 1 111 ? -13.484 -8.586 -7.273 1 79.81 111 THR B O 1
ATOM 2390 N N . LEU B 1 112 ? -14.469 -7.52 -5.602 1 82.81 112 LEU B N 1
ATOM 2391 C CA . LEU B 1 112 ? -14.016 -8.477 -4.594 1 82.81 112 LEU B CA 1
ATOM 2392 C C . LEU B 1 112 ? -14.602 -9.859 -4.852 1 82.81 112 LEU B C 1
ATOM 2394 O O . LEU B 1 112 ? -13.891 -10.859 -4.801 1 82.81 112 LEU B O 1
ATOM 2398 N N . ASP B 1 113 ? -15.82 -9.938 -5.137 1 82.5 113 ASP B N 1
ATOM 2399 C CA . ASP B 1 113 ? -16.516 -11.219 -5.238 1 82.5 113 ASP B CA 1
ATOM 2400 C C . ASP B 1 113 ? -15.922 -12.086 -6.344 1 82.5 113 ASP B C 1
ATOM 2402 O O . ASP B 1 113 ? -15.555 -13.234 -6.109 1 82.5 113 ASP B O 1
ATOM 2406 N N . PRO B 1 114 ? -15.805 -11.539 -7.5 1 86.94 114 PRO B N 1
ATOM 2407 C CA . PRO B 1 114 ? -15.297 -12.398 -8.57 1 86.94 114 PRO B CA 1
ATOM 2408 C C . PRO B 1 114 ? -13.781 -12.547 -8.539 1 86.94 114 PRO B C 1
ATOM 2410 O O . PRO B 1 114 ? -13.242 -13.555 -9.008 1 86.94 114 PRO B O 1
ATOM 2413 N N . GLY B 1 115 ? -13.086 -11.578 -7.992 1 90.69 115 GLY B N 1
ATOM 2414 C CA . GLY B 1 115 ? -11.656 -11.5 -8.266 1 90.69 115 GLY B CA 1
ATOM 2415 C C . GLY B 1 115 ? -10.797 -11.93 -7.09 1 90.69 115 GLY B C 1
ATOM 2416 O O . GLY B 1 115 ? -9.609 -12.203 -7.254 1 90.69 115 GLY B O 1
ATOM 2417 N N . TYR B 1 116 ? -11.336 -12.055 -5.914 1 90.62 116 TYR B N 1
ATOM 2418 C CA . TYR B 1 116 ? -10.516 -12.273 -4.723 1 90.62 116 TYR B CA 1
ATOM 2419 C C . TYR B 1 116 ? -10.984 -13.508 -3.963 1 90.62 116 TYR B C 1
ATOM 2421 O O . TYR B 1 116 ? -12.141 -13.586 -3.541 1 90.62 116 TYR B O 1
ATOM 2429 N N . ASP B 1 117 ? -10.172 -14.531 -3.799 1 90.69 117 ASP B N 1
ATOM 2430 C CA . ASP B 1 117 ? -10.305 -15.562 -2.773 1 90.69 117 ASP B CA 1
ATOM 2431 C C . ASP B 1 117 ? -9.625 -15.133 -1.474 1 90.69 117 ASP B C 1
ATOM 2433 O O . ASP B 1 117 ? -8.539 -15.617 -1.147 1 90.69 117 ASP B O 1
ATOM 2437 N N . LEU B 1 118 ? -10.281 -14.266 -0.767 1 87.5 118 LEU B N 1
ATOM 2438 C CA . LEU B 1 118 ? -9.648 -13.57 0.349 1 87.5 118 LEU B CA 1
ATOM 2439 C C . LEU B 1 118 ? -9.141 -14.57 1.387 1 87.5 118 LEU B C 1
ATOM 2441 O O . LEU B 1 118 ? -8.008 -14.461 1.853 1 87.5 118 LEU B O 1
ATOM 2445 N N . PRO B 1 119 ? -9.938 -15.609 1.801 1 84.62 119 PRO B N 1
ATOM 2446 C CA . PRO B 1 119 ? -9.414 -16.562 2.781 1 84.62 119 PRO B CA 1
ATOM 2447 C C . PRO B 1 119 ? -8.094 -17.188 2.338 1 84.62 119 PRO B C 1
ATOM 2449 O O . PRO B 1 119 ? -7.191 -17.375 3.154 1 84.62 119 PRO B O 1
ATOM 2452 N N . MET B 1 120 ? -7.965 -17.469 1.135 1 90.19 120 MET B N 1
ATOM 2453 C CA . MET B 1 120 ? -6.742 -18.109 0.652 1 90.19 120 MET B CA 1
ATOM 2454 C C . MET B 1 120 ? -5.629 -17.078 0.466 1 90.19 120 MET B C 1
ATOM 2456 O O . MET B 1 120 ? -4.469 -17.359 0.769 1 90.19 120 MET B O 1
ATOM 2460 N N . LEU B 1 121 ? -5.988 -15.875 -0.039 1 93 121 LEU B N 1
ATOM 2461 C CA . LEU B 1 121 ? -4.992 -14.836 -0.265 1 93 121 LEU B CA 1
ATOM 2462 C C . LEU B 1 121 ? -4.328 -14.422 1.044 1 93 121 LEU B C 1
ATOM 2464 O O . LEU B 1 121 ? -3.111 -14.25 1.099 1 93 121 LEU B O 1
ATOM 2468 N N . LEU B 1 122 ? -5.105 -14.32 2.068 1 88.94 122 LEU B N 1
ATOM 2469 C CA . LEU B 1 122 ? -4.641 -13.75 3.328 1 88.94 122 LEU B CA 1
ATOM 2470 C C . LEU B 1 122 ? -3.688 -14.703 4.039 1 88.94 122 LEU B C 1
ATOM 2472 O O . LEU B 1 122 ? -2.963 -14.305 4.953 1 88.94 122 LEU B O 1
ATOM 2476 N N . LYS B 1 123 ? -3.594 -15.961 3.617 1 88.69 123 LYS B N 1
ATOM 2477 C CA . LYS B 1 123 ? -2.686 -16.953 4.184 1 88.69 123 LYS B CA 1
ATOM 2478 C C . LYS B 1 123 ? -1.238 -16.656 3.805 1 88.69 123 LYS B C 1
ATOM 2480 O O . LYS B 1 123 ? -0.31 -17.125 4.469 1 88.69 123 LYS B O 1
ATOM 2485 N N . TYR B 1 124 ? -1.119 -15.875 2.785 1 93.69 124 TYR B N 1
ATOM 2486 C CA . TYR B 1 124 ? 0.224 -15.812 2.219 1 93.69 124 TYR B CA 1
ATOM 2487 C C . TYR B 1 124 ? 0.771 -14.391 2.271 1 93.69 124 TYR B C 1
ATOM 2489 O O . TYR B 1 124 ? 1.862 -14.117 1.765 1 93.69 124 TYR B O 1
ATOM 2497 N N . VAL B 1 125 ? -0.008 -13.445 2.873 1 94.06 125 VAL B N 1
ATOM 2498 C CA . VAL B 1 125 ? 0.425 -12.055 2.879 1 94.06 125 VAL B CA 1
ATOM 2499 C C . VAL B 1 125 ? 0.514 -11.547 4.316 1 94.06 125 VAL B C 1
ATOM 2501 O O . VAL B 1 125 ? -0.023 -12.172 5.234 1 94.06 125 VAL B O 1
ATOM 2504 N N . ASP B 1 126 ? 1.274 -10.461 4.457 1 91.12 126 ASP B N 1
ATOM 2505 C CA . ASP B 1 126 ? 1.488 -9.859 5.77 1 91.12 126 ASP B CA 1
ATOM 2506 C C . ASP B 1 126 ? 0.548 -8.68 5.992 1 91.12 126 ASP B C 1
ATOM 2508 O O . ASP B 1 126 ? 0.184 -8.375 7.129 1 91.12 126 ASP B O 1
ATOM 2512 N N . PHE B 1 127 ? 0.217 -8.008 4.742 1 88.06 127 PHE B N 1
ATOM 2513 C CA . PHE B 1 127 ? -0.566 -6.777 4.789 1 88.06 127 PHE B CA 1
ATOM 2514 C C . PHE B 1 127 ? -1.556 -6.719 3.631 1 88.06 127 PHE B C 1
ATOM 2516 O O . PHE B 1 127 ? -1.304 -7.285 2.564 1 88.06 127 PHE B O 1
ATOM 2523 N N . VAL B 1 128 ? -2.662 -6.082 3.969 1 89.25 128 VAL B N 1
ATOM 2524 C CA . VAL B 1 128 ? -3.541 -5.625 2.896 1 89.25 128 VAL B CA 1
ATOM 2525 C C . VAL B 1 128 ? -3.807 -4.129 3.051 1 89.25 128 VAL B C 1
ATOM 2527 O O . VAL B 1 128 ? -4.078 -3.652 4.156 1 89.25 128 VAL B O 1
ATOM 2530 N N . ASN B 1 129 ? -3.611 -3.357 2.014 1 88.12 129 ASN B N 1
ATOM 2531 C CA . ASN B 1 129 ? -4.047 -1.966 1.948 1 88.12 129 ASN B CA 1
ATOM 2532 C C . ASN B 1 129 ? -5.344 -1.82 1.155 1 88.12 129 ASN B C 1
ATOM 2534 O O . ASN B 1 129 ? -5.324 -1.838 -0.077 1 88.12 129 ASN B O 1
ATOM 2538 N N . VAL B 1 130 ? -6.426 -1.642 1.862 1 84 130 VAL B N 1
ATOM 2539 C CA . VAL B 1 130 ? -7.734 -1.562 1.224 1 84 130 VAL B CA 1
ATOM 2540 C C . VAL B 1 130 ? -7.926 -0.18 0.604 1 84 130 VAL B C 1
ATOM 2542 O O . VAL B 1 130 ? -7.941 0.829 1.312 1 84 130 VAL B O 1
ATOM 2545 N N . MET B 1 131 ? -8.055 -0.208 -0.703 1 80.12 131 MET B N 1
ATOM 2546 C CA . MET B 1 131 ? -8.211 1.05 -1.431 1 80.12 131 MET B CA 1
ATOM 2547 C C . MET B 1 131 ? -9.609 1.615 -1.255 1 80.12 131 MET B C 1
ATOM 2549 O O . MET B 1 131 ? -10.469 1.437 -2.119 1 80.12 131 MET B O 1
ATOM 2553 N N . SER B 1 132 ? -9.844 2.312 -0.251 1 63.81 132 SER B N 1
ATOM 2554 C CA . SER B 1 132 ? -11.164 2.834 0.096 1 63.81 132 SER B CA 1
ATOM 2555 C C . SER B 1 132 ? -11.453 4.145 -0.628 1 63.81 132 SER B C 1
ATOM 2557 O O . SER B 1 132 ? -12.586 4.625 -0.632 1 63.81 132 SER B O 1
ATOM 2559 N N . TYR B 1 133 ? -10.359 4.742 -1.294 1 53.12 133 TYR B N 1
ATOM 2560 C CA . TYR B 1 133 ? -10.5 6.059 -1.902 1 53.12 133 TYR B CA 1
ATOM 2561 C C . TYR B 1 133 ? -11.453 6.016 -3.09 1 53.12 133 TYR B C 1
ATOM 2563 O O . TYR B 1 133 ? -12.055 7.031 -3.447 1 53.12 133 TYR B O 1
ATOM 2571 N N . ASP B 1 134 ? -11.281 4.855 -3.785 1 48.47 134 ASP B N 1
ATOM 2572 C CA . ASP B 1 134 ? -12.18 4.699 -4.922 1 48.47 134 ASP B CA 1
ATOM 2573 C C . ASP B 1 134 ? -13.625 4.945 -4.512 1 48.47 134 ASP B C 1
ATOM 2575 O O . ASP B 1 134 ? -14.484 5.219 -5.359 1 48.47 134 ASP B O 1
ATOM 2579 N N . TYR B 1 135 ? -13.656 4.727 -3.412 1 44.34 135 TYR B N 1
ATOM 2580 C CA . TYR B 1 135 ? -15.008 4.945 -2.914 1 44.34 135 TYR B CA 1
ATOM 2581 C C . TYR B 1 135 ? -15.25 6.418 -2.613 1 44.34 135 TYR B C 1
ATOM 2583 O O . TYR B 1 135 ? -16.391 6.84 -2.42 1 44.34 135 TYR B O 1
ATOM 2591 N N . PHE B 1 136 ? -13.961 7.004 -2.547 1 40.81 136 PHE B N 1
ATOM 2592 C CA . PHE B 1 136 ? -14.125 8.422 -2.258 1 40.81 136 PHE B CA 1
ATOM 2593 C C . PHE B 1 136 ? -14.156 9.242 -3.545 1 40.81 136 PHE B C 1
ATOM 2595 O O . PHE B 1 136 ? -14.008 10.461 -3.514 1 40.81 136 PHE B O 1
ATOM 2602 N N . GLY B 1 137 ? -13.898 8.695 -4.727 1 34.25 137 GLY B N 1
ATOM 2603 C CA . GLY B 1 137 ? -13.953 9.547 -5.902 1 34.25 137 GLY B CA 1
ATOM 2604 C C . GLY B 1 137 ? -14.719 10.836 -5.672 1 34.25 137 GLY B C 1
ATOM 2605 O O . GLY B 1 137 ? -15.164 11.109 -4.555 1 34.25 137 GLY B O 1
ATOM 2606 N N . PRO B 1 138 ? -15.461 11.453 -6.75 1 32.44 138 PRO B N 1
ATOM 2607 C CA . PRO B 1 138 ? -16.5 12.406 -6.375 1 32.44 138 PRO B CA 1
ATOM 2608 C C . PRO B 1 138 ? -17.297 11.969 -5.145 1 32.44 138 PRO B C 1
ATOM 2610 O O . PRO B 1 138 ? -18.141 11.078 -5.234 1 32.44 138 PRO B O 1
ATOM 2613 N N . TRP B 1 139 ? -16.766 11.867 -4.074 1 27.52 139 TRP B N 1
ATOM 2614 C CA . TRP B 1 139 ? -16.875 12.32 -2.689 1 27.52 139 TRP B CA 1
ATOM 2615 C C . TRP B 1 139 ? -17.766 13.555 -2.578 1 27.52 139 TRP B C 1
ATOM 2617 O O . TRP B 1 139 ? -17.312 14.672 -2.855 1 27.52 139 TRP B O 1
ATOM 2627 N N . LYS B 1 140 ? -18.703 13.68 -2.982 1 31.53 140 LYS B N 1
ATOM 2628 C CA . LYS B 1 140 ? -19.906 14.109 -2.273 1 31.53 140 LYS B CA 1
ATOM 2629 C C . LYS B 1 140 ? -19.969 13.484 -0.88 1 31.53 140 LYS B C 1
ATOM 2631 O O . LYS B 1 140 ? -21.031 13.492 -0.242 1 31.53 140 LYS B O 1
ATOM 2636 N N . SER B 1 141 ? -19.25 12.578 -0.4 1 29.77 141 SER B N 1
ATOM 2637 C CA . SER B 1 141 ? -19.281 11.859 0.866 1 29.77 141 SER B CA 1
ATOM 2638 C C . SER B 1 141 ? -19.438 12.812 2.045 1 29.77 141 SER B C 1
ATOM 2640 O O . SER B 1 141 ? -19.094 13.992 1.948 1 29.77 141 SER B O 1
ATOM 2642 N N . LYS B 1 142 ? -20.078 12.383 3.129 1 28.72 142 LYS B N 1
ATOM 2643 C CA . LYS B 1 142 ? -20.219 13.016 4.438 1 28.72 142 LYS B CA 1
ATOM 2644 C C . LYS B 1 142 ? -18.859 13.484 4.961 1 28.72 142 LYS B C 1
ATOM 2646 O O . LYS B 1 142 ? -18.781 14.172 5.98 1 28.72 142 LYS B O 1
ATOM 2651 N N . TRP B 1 143 ? -17.75 12.914 4.641 1 28.62 143 TRP B N 1
ATOM 2652 C CA . TRP B 1 143 ? -16.594 13.695 5.047 1 28.62 143 TRP B CA 1
ATOM 2653 C C . TRP B 1 143 ? -16.391 14.898 4.129 1 28.62 143 TRP B C 1
ATOM 2655 O O . TRP B 1 143 ? -15.453 15.68 4.309 1 28.62 143 TRP B O 1
ATOM 2665 N N . GLY B 1 144 ? -16.844 14.914 2.859 1 31.2 144 GLY B N 1
ATOM 2666 C CA . GLY B 1 144 ? -17.219 16.109 2.111 1 31.2 144 GLY B CA 1
ATOM 2667 C C . GLY B 1 144 ? -18.109 17.047 2.898 1 31.2 144 GLY B C 1
ATOM 2668 O O . GLY B 1 144 ? -18.562 18.062 2.377 1 31.2 144 GLY B O 1
ATOM 2669 N N . ALA B 1 145 ? -19 16.719 3.756 1 29.83 145 ALA B N 1
ATOM 2670 C CA . ALA B 1 145 ? -19.562 17.906 4.402 1 29.83 145 ALA B CA 1
ATOM 2671 C C . ALA B 1 145 ? -18.469 18.906 4.762 1 29.83 145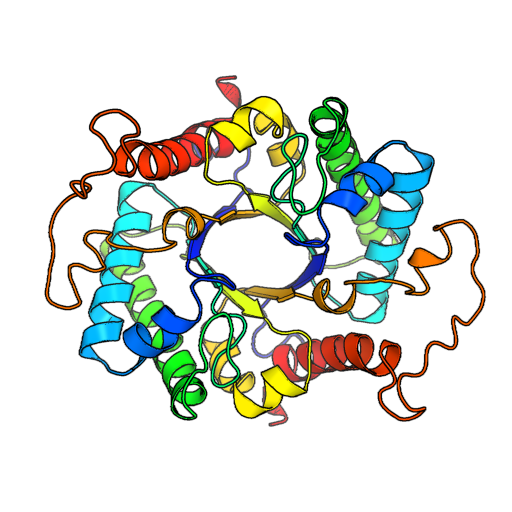 ALA B C 1
ATOM 2673 O O . ALA B 1 145 ? -18.766 20.016 5.219 1 29.83 145 ALA B O 1
ATOM 2674 N N . TYR B 1 146 ? -17.266 18.75 4.918 1 29.14 146 TYR B N 1
ATOM 2675 C CA . TYR B 1 146 ? -16.547 20.016 4.75 1 29.14 146 TYR B CA 1
ATOM 2676 C C . TYR B 1 146 ? -16.172 20.234 3.287 1 29.14 146 TYR B C 1
ATOM 2678 O O . TYR B 1 146 ? -15 20.109 2.916 1 29.14 146 TYR B O 1
ATOM 2686 N N . THR B 1 147 ? -16.828 20.141 2.102 1 28.67 147 THR B N 1
ATOM 2687 C CA . THR B 1 147 ? -16.797 21.016 0.938 1 28.67 147 THR B CA 1
ATOM 2688 C C . THR B 1 147 ? -16.953 22.484 1.355 1 28.67 147 THR B C 1
ATOM 2690 O O . THR B 1 147 ? -16.016 23.266 1.221 1 28.67 147 THR B O 1
ATOM 2693 N N . GLY B 1 148 ? -17.438 23.703 0.734 1 29.19 148 GLY B N 1
ATOM 2694 C CA . GLY B 1 148 ? -18.672 24.188 1.311 1 29.19 148 GLY B CA 1
ATOM 2695 C C . GLY B 1 148 ? -19.625 23.078 1.687 1 29.19 148 GLY B C 1
ATOM 2696 O O . GLY B 1 148 ? -19.344 21.906 1.454 1 29.19 148 GLY B O 1
ATOM 2697 N N . PRO B 1 149 ? -21.078 23.344 1.797 1 26.31 149 PRO B N 1
ATOM 2698 C CA . PRO B 1 149 ? -22.266 22.594 2.186 1 26.31 149 PRO B CA 1
ATOM 2699 C C . PRO B 1 149 ? -22.547 21.422 1.247 1 26.31 149 PRO B C 1
ATOM 2701 O O . PRO B 1 149 ? -23.141 20.422 1.664 1 26.31 149 PRO B O 1
ATOM 2704 N N . PRO B 1 150 ? -22.703 20.984 0.139 1 28.25 150 PRO B N 1
ATOM 2705 C CA . PRO B 1 150 ? -24.141 20.781 -0.075 1 28.25 150 PRO B CA 1
ATOM 2706 C C . PRO B 1 150 ? -24.797 19.984 1.049 1 28.25 150 PRO B C 1
ATOM 2708 O O . PRO B 1 150 ? -24.109 19.266 1.792 1 28.25 150 PRO B O 1
ATOM 2711 N N . ALA B 1 151 ? -26.125 19.781 0.971 1 24.16 151 ALA B N 1
ATOM 2712 C CA . ALA B 1 151 ? -27.344 19.109 0.491 1 24.16 151 ALA B CA 1
ATOM 2713 C C . ALA B 1 151 ? -27.016 17.719 -0.027 1 24.16 151 ALA B C 1
ATOM 2715 O O . ALA B 1 151 ? -25.891 17.438 -0.446 1 24.16 151 ALA B O 1
ATOM 2716 N N . PRO B 1 152 ? -27.953 16.781 -0.194 1 26.33 152 PRO B N 1
ATOM 2717 C CA . PRO B 1 152 ? -28.422 15.609 -0.941 1 26.33 152 PRO B CA 1
ATOM 2718 C C . PRO B 1 152 ? -27.891 15.578 -2.375 1 26.33 152 PRO B C 1
ATOM 2720 O O . PRO B 1 152 ? -28.453 14.891 -3.229 1 26.33 152 PRO B O 1
ATOM 2723 N N . LEU B 1 153 ? -26.875 16.062 -2.789 1 24.84 153 LEU B N 1
ATOM 2724 C CA . LEU B 1 153 ? -27.172 16.094 -4.219 1 24.84 153 LEU B CA 1
ATOM 2725 C C . LEU B 1 153 ? -27.734 14.75 -4.688 1 24.84 153 LEU B C 1
ATOM 2727 O O . LEU B 1 153 ? -27.141 13.703 -4.414 1 24.84 153 LEU B O 1
ATOM 2731 N N . PHE B 1 154 ? -28.922 14.648 -5 1 24.59 154 PHE B N 1
ATOM 2732 C CA . PHE B 1 154 ? -29.969 14.039 -5.801 1 24.59 154 PHE B CA 1
ATOM 2733 C C . PHE B 1 154 ? -29.422 13.547 -7.133 1 24.59 154 PHE B C 1
ATOM 2735 O O . PHE B 1 154 ? -30.125 13.547 -8.141 1 24.59 154 PHE B O 1
ATOM 2742 N N . PHE B 1 155 ? -28.141 13.773 -7.469 1 26.47 155 PHE B N 1
ATOM 2743 C CA . PHE B 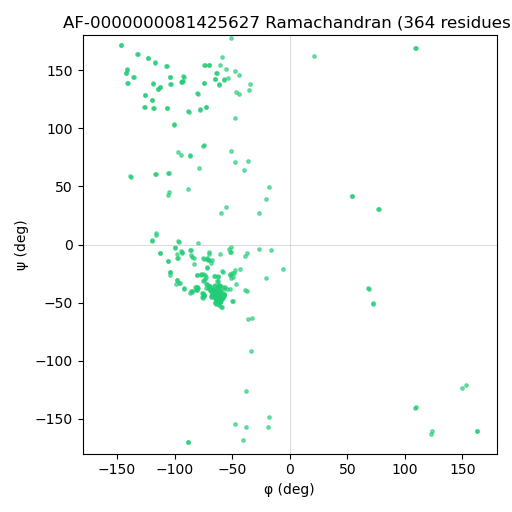1 155 ? -28.156 13.422 -8.883 1 26.47 155 PHE B CA 1
ATOM 2744 C C . PHE B 1 155 ? -28.688 12 -9.086 1 26.47 155 PHE B C 1
ATOM 2746 O O . PHE B 1 155 ? -28.562 11.156 -8.195 1 26.47 155 PHE B O 1
ATOM 2753 N N . GLY B 1 156 ? -29.281 11.727 -10.156 1 25.25 156 GLY B N 1
ATOM 2754 C CA . GLY B 1 156 ? -30.078 10.602 -10.617 1 25.25 156 GLY B CA 1
ATOM 2755 C C . GLY B 1 156 ? -29.312 9.289 -10.594 1 25.25 156 GLY B C 1
ATOM 2756 O O . GLY B 1 156 ? -28.688 8.906 -11.578 1 25.25 156 GLY B O 1
ATOM 2757 N N . GLN B 1 157 ? -28.297 9.047 -9.75 1 28.17 157 GLN B N 1
ATOM 2758 C CA . GLN B 1 157 ? -28.25 7.594 -9.844 1 28.17 157 GLN B CA 1
ATOM 2759 C C . GLN B 1 157 ? -29.656 6.988 -9.789 1 28.17 157 GLN B C 1
ATOM 2761 O O . GLN B 1 157 ? -30.547 7.551 -9.156 1 28.17 157 GLN B O 1
ATOM 2766 N N . PRO B 1 158 ? -29.984 6.25 -10.555 1 30.53 158 PRO B N 1
ATOM 2767 C CA . PRO B 1 158 ? -31.25 5.699 -10.062 1 30.53 158 PRO B CA 1
ATOM 2768 C C . PRO B 1 158 ? -31.188 5.293 -8.594 1 30.53 158 PRO B C 1
ATOM 2770 O O . PRO B 1 158 ? -30.109 4.961 -8.086 1 30.53 158 PRO B O 1
ATOM 2773 N N . LYS B 1 159 ? -32.062 5.566 -7.465 1 30.98 159 LYS B N 1
ATOM 2774 C CA . LYS B 1 159 ? -32.438 5.211 -6.098 1 30.98 159 LYS B CA 1
ATOM 2775 C C . LYS B 1 159 ? -31.688 3.984 -5.617 1 30.98 159 LYS B C 1
ATOM 2777 O O . LYS B 1 159 ? -31.719 3.645 -4.434 1 30.98 159 LYS B O 1
ATOM 2782 N N . LYS B 1 160 ? -31.078 2.998 -6.281 1 32.41 160 LYS B N 1
ATOM 2783 C CA . LYS B 1 160 ? -30.844 1.627 -5.84 1 32.41 160 LYS B CA 1
ATOM 2784 C C . LYS B 1 160 ? -29.391 1.427 -5.426 1 32.41 160 LYS B C 1
ATOM 2786 O O . LYS B 1 160 ? -29.016 0.345 -4.973 1 32.41 160 LYS B O 1
ATOM 2791 N N . PHE B 1 161 ? -28.188 2.158 -5.871 1 33.66 161 PHE B N 1
ATOM 2792 C CA . PHE B 1 161 ? -26.875 1.7 -5.445 1 33.66 161 PHE B CA 1
ATOM 2793 C C . PHE B 1 161 ? -26.391 2.49 -4.238 1 33.66 161 PHE B C 1
ATOM 2795 O O . PHE B 1 161 ? -26.031 3.66 -4.359 1 33.66 161 PHE B O 1
ATOM 2802 N N . SER B 1 162 ? -26.594 2.504 -2.941 1 34.78 162 SER B N 1
ATOM 2803 C CA . SER B 1 162 ? -26.266 3.066 -1.634 1 34.78 162 SER B CA 1
ATOM 2804 C C . SER B 1 162 ? -24.766 3.062 -1.379 1 34.78 162 SER B C 1
ATOM 2806 O O . SER B 1 162 ? -24.156 2 -1.226 1 34.78 162 SER B O 1
ATOM 2808 N N . GLY B 1 163 ? -23.906 3.881 -1.798 1 38.12 163 GLY B N 1
ATOM 2809 C CA . GLY B 1 163 ? -22.484 4.129 -1.6 1 38.12 163 GLY B CA 1
ATOM 2810 C C . GLY B 1 163 ? -22.031 3.859 -0.179 1 38.12 163 GLY B C 1
ATOM 2811 O O . GLY B 1 163 ? -20.969 3.277 0.036 1 38.12 163 GLY B O 1
ATOM 2812 N N . LYS B 1 164 ? -22.531 4.645 0.975 1 43.38 164 LYS B N 1
ATOM 2813 C CA . LYS B 1 164 ? -22.266 4.363 2.385 1 43.38 164 LYS B CA 1
ATOM 2814 C C . LYS B 1 164 ? -22.25 2.863 2.654 1 43.38 164 LYS B C 1
ATOM 2816 O O . LYS B 1 164 ? -21.406 2.367 3.396 1 43.38 164 LYS B O 1
ATOM 2821 N N . THR B 1 165 ? -23.125 2.201 2.043 1 44.81 165 THR B N 1
ATOM 2822 C CA . THR B 1 165 ? -23.297 0.771 2.256 1 44.81 165 THR B CA 1
ATOM 2823 C C . THR B 1 165 ? -22.109 -0.014 1.731 1 44.81 165 THR B C 1
ATOM 2825 O O . THR B 1 165 ? -21.703 -1.02 2.322 1 44.81 165 THR B O 1
ATOM 2828 N N . ASN B 1 166 ? -21.234 0.796 0.864 1 54.81 166 ASN B N 1
ATOM 2829 C CA . ASN B 1 166 ? -20.219 -0.001 0.176 1 54.81 166 ASN B CA 1
ATOM 2830 C C . ASN B 1 166 ? -18.891 0.02 0.919 1 54.81 166 ASN B C 1
ATOM 2832 O O . ASN B 1 166 ? -18.234 -1.017 1.067 1 54.81 166 ASN B O 1
ATOM 2836 N N . VAL B 1 167 ? -18.578 1.228 1.612 1 59.81 167 VAL B N 1
ATOM 2837 C CA . VAL B 1 167 ? -17.328 1.257 2.342 1 59.81 167 VAL B CA 1
ATOM 2838 C C . VAL B 1 167 ? -17.453 0.444 3.629 1 59.81 167 VAL B C 1
ATOM 2840 O O . VAL B 1 167 ? -16.547 -0.315 3.982 1 59.81 167 VAL B O 1
ATOM 2843 N N . ASP B 1 168 ? -18.609 0.746 4.293 1 63.78 168 ASP B N 1
ATOM 2844 C CA . ASP B 1 168 ? -18.844 -0.008 5.52 1 63.78 168 ASP B CA 1
ATOM 2845 C C . ASP B 1 168 ? -18.844 -1.511 5.25 1 63.78 168 ASP B C 1
ATOM 2847 O O . ASP B 1 168 ? -18.266 -2.281 6.02 1 63.78 168 ASP B O 1
ATOM 2851 N N . TRP B 1 169 ? -19.469 -1.818 4.199 1 65.62 169 TRP B N 1
ATOM 2852 C CA . TRP B 1 169 ? -19.484 -3.227 3.82 1 65.62 169 TRP B CA 1
ATOM 2853 C C . TRP B 1 169 ? -18.062 -3.732 3.543 1 65.62 169 TRP B C 1
ATOM 2855 O O . TRP B 1 169 ? -17.688 -4.812 4.004 1 65.62 169 TRP B O 1
ATOM 2865 N N . THR B 1 170 ? -17.344 -2.936 2.811 1 70.25 170 THR B N 1
ATOM 2866 C CA . THR B 1 170 ? -15.984 -3.309 2.461 1 70.25 170 THR B CA 1
ATOM 2867 C C . THR B 1 170 ? -15.133 -3.51 3.717 1 70.25 170 THR B C 1
ATOM 2869 O O . THR B 1 170 ? -14.461 -4.531 3.859 1 70.25 170 THR B O 1
ATOM 2872 N N . MET B 1 171 ? -15.297 -2.555 4.496 1 67.31 171 MET B N 1
ATOM 2873 C CA . MET B 1 171 ? -14.5 -2.596 5.715 1 67.31 171 MET B CA 1
ATOM 2874 C C . MET B 1 171 ? -14.883 -3.785 6.586 1 67.31 171 MET B C 1
ATOM 2876 O O . MET B 1 171 ? -14.016 -4.48 7.117 1 67.31 171 MET B O 1
ATOM 2880 N N . LYS B 1 172 ? -16.109 -4.012 6.664 1 67.5 172 LYS B N 1
ATOM 2881 C CA . LYS B 1 172 ? -16.594 -5.168 7.414 1 67.5 172 LYS B CA 1
ATOM 2882 C C . LYS B 1 172 ? -16.156 -6.473 6.762 1 67.5 172 LYS B C 1
ATOM 2884 O O . LYS B 1 172 ? -15.82 -7.434 7.453 1 67.5 172 LYS B O 1
ATOM 2889 N N . TYR B 1 173 ? -16.203 -6.414 5.496 1 73.75 173 TYR B N 1
ATOM 2890 C CA . TYR B 1 173 ? -15.82 -7.598 4.738 1 73.75 173 TYR B CA 1
ATOM 2891 C C . TYR B 1 173 ? -14.375 -7.984 5.02 1 73.75 173 TYR B C 1
ATOM 2893 O O . TYR B 1 173 ? -14.086 -9.148 5.316 1 73.75 173 TYR B O 1
ATOM 2901 N N . TYR B 1 174 ? -13.5 -7.074 4.961 1 74.25 174 TYR B N 1
ATOM 2902 C CA . TYR B 1 174 ? -12.086 -7.34 5.227 1 74.25 174 TYR B CA 1
ATOM 2903 C C . TYR B 1 174 ? -11.867 -7.699 6.688 1 74.25 174 TYR B C 1
ATOM 2905 O O . TYR B 1 174 ? -11.031 -8.555 7.008 1 74.25 174 TYR B O 1
ATOM 2913 N N . SER B 1 175 ? -12.523 -6.98 7.512 1 65.81 175 SER B N 1
ATOM 2914 C CA . SER B 1 175 ? -12.375 -7.266 8.938 1 65.81 175 SER B CA 1
ATOM 2915 C C . SER B 1 175 ? -12.906 -8.656 9.273 1 65.81 175 SER B C 1
ATOM 2917 O O . SER B 1 175 ? -12.312 -9.375 10.078 1 65.81 175 SER B O 1
ATOM 2919 N N . CYS B 1 176 ? -14.008 -9.008 8.688 1 65.62 176 CYS B N 1
ATOM 2920 C CA . CYS B 1 176 ? -14.633 -10.297 8.961 1 65.62 176 CYS B CA 1
ATOM 2921 C C . CYS B 1 176 ? -13.859 -11.422 8.273 1 65.62 176 CYS B C 1
ATOM 2923 O O . CYS B 1 176 ? -13.633 -12.477 8.875 1 65.62 176 CYS B O 1
ATOM 2925 N N . ARG B 1 177 ? -13.492 -11.203 7.035 1 64.69 177 ARG B N 1
ATOM 2926 C CA . ARG B 1 177 ? -12.844 -12.266 6.281 1 64.69 177 ARG B CA 1
ATOM 2927 C C . ARG B 1 177 ? -11.344 -12.289 6.543 1 64.69 177 ARG B C 1
ATOM 2929 O O . ARG B 1 177 ? -10.703 -13.336 6.438 1 64.69 177 ARG B O 1
ATOM 2936 N N . GLY B 1 178 ? -10.852 -11.148 6.586 1 58.34 178 GLY B N 1
ATOM 2937 C CA . GLY B 1 178 ? -9.422 -11.07 6.848 1 58.34 178 GLY B CA 1
ATOM 2938 C C . GLY B 1 178 ? -9.039 -11.578 8.227 1 58.34 178 GLY B C 1
ATOM 2939 O O . GLY B 1 178 ? -8.055 -12.305 8.375 1 58.34 178 GLY B O 1
ATOM 2940 N N . LYS B 1 179 ? -9.766 -11.047 9.203 1 55.12 179 LYS B N 1
ATOM 2941 C CA . LYS B 1 179 ? -9.422 -11.391 10.586 1 55.12 179 LYS B CA 1
ATOM 2942 C C . LYS B 1 179 ? -9.984 -12.75 10.969 1 55.12 179 LYS B C 1
ATOM 2944 O O . LYS B 1 179 ? -9.43 -13.438 11.828 1 55.12 179 LYS B O 1
ATOM 2949 N N . ASN B 1 180 ? -11.305 -13.062 10.406 1 50.16 180 ASN B N 1
ATOM 2950 C CA . ASN B 1 180 ? -11.93 -14.328 10.781 1 50.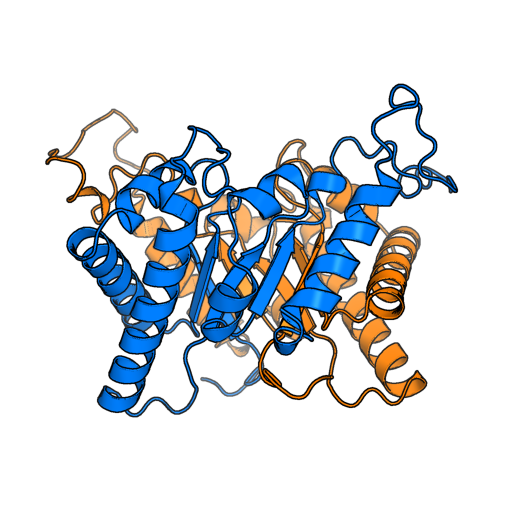16 180 ASN B CA 1
ATOM 2951 C C . ASN B 1 180 ? -11.867 -15.344 9.641 1 50.16 180 ASN B C 1
ATOM 2953 O O . ASN B 1 180 ? -12.898 -15.672 9.047 1 50.16 180 ASN B O 1
ATOM 2957 N N . LEU B 1 181 ? -10.906 -15.523 8.953 1 45.97 181 LEU B N 1
ATOM 2958 C CA . LEU B 1 181 ? -10.875 -16.438 7.82 1 45.97 181 LEU B CA 1
ATOM 2959 C C . LEU B 1 181 ? -11.383 -17.828 8.227 1 45.97 181 LEU B C 1
ATOM 2961 O O . LEU B 1 181 ? -11.703 -18.641 7.363 1 45.97 181 LEU B O 1
ATOM 2965 N N . ASN B 1 182 ? -11.391 -18.375 9.344 1 39 182 ASN B N 1
ATOM 2966 C CA . ASN B 1 182 ? -11.922 -19.703 9.625 1 39 182 ASN B CA 1
ATOM 2967 C C . ASN B 1 182 ? -13.414 -19.781 9.312 1 39 182 ASN B C 1
ATOM 2969 O O . ASN B 1 182 ? -14 -20.875 9.352 1 39 182 ASN B O 1
ATOM 2973 N N . LYS B 1 183 ? -14.25 -18.766 9.5 1 32.88 183 LYS B N 1
ATOM 2974 C CA . LYS B 1 183 ? -15.664 -19.078 9.297 1 32.88 183 LYS B CA 1
ATOM 2975 C C . LYS B 1 183 ? -15.969 -19.312 7.816 1 32.88 183 LYS B C 1
ATOM 2977 O O . LYS B 1 183 ? -17.125 -19.328 7.41 1 32.88 183 LYS B O 1
ATOM 2982 N N . VAL B 1 184 ? -15.031 -19.094 6.949 1 31.69 184 VAL B N 1
ATOM 2983 C CA . VAL B 1 184 ? -15.414 -19.766 5.711 1 31.69 184 VAL B CA 1
ATOM 2984 C C . VAL B 1 184 ? -14.984 -21.219 5.766 1 31.69 184 VAL B C 1
ATOM 2986 O O . VAL B 1 184 ? -13.844 -21.531 6.137 1 31.69 184 VAL B O 1
#